Protein AF-A0AAE7D780-F1 (afdb_monomer)

pLDDT: mean 85.09, std 15.07, range [29.97, 98.44]

Nearest PDB structures (foldseek):
  3cis-assembly4_G  TM=7.461E-01  e=3.549E-13  Mycobacterium tuberculosis
  3cis-assembly3_F  TM=7.411E-01  e=8.675E-13  Mycobacterium tuberculosis
  4r2j-assembly1_A-2  TM=7.064E-01  e=5.965E-11  Salmonella enterica subsp. enterica serovar Typhimurium str. LT2
  7mq5-assembly1_A  TM=6.580E-01  e=3.164E-10  Pseudomonas aeruginosa UCBPP-PA14
  7yem-assembly2_B  TM=5.967E-01  e=8.281E-04  Methanosarcina mazei Go1

Radius of gyration: 19.96 Å; Cα contacts (8 Å, |Δi|>4): 498; chains: 1; bounding box: 51×39×65 Å

Mean predicted aligned error: 7.13 Å

Organism: NCBI:txid2725414

InterPro domains:
  IPR006015 Universal stress protein A family [PR01438] (1-19)
  IPR006015 Universal stress protein A family [PR01438] (103-115)
  IPR006015 Universal stress protein A family [PR01438] (121-143)
  IPR006016 UspA [PF00582] (1-143)
  IPR014729 Rossmann-like alpha/beta/alpha sandwich fold [G3DSA:3.40.50.620] (1-149)
  IPR014729 Rossmann-like alpha/beta/alpha sandwich fold [G3DSA:3.40.50.620] (150-277)

Structure (mmCIF, N/CA/C/O backbone):
data_AF-A0AAE7D780-F1
#
_entry.id   AF-A0AAE7D780-F1
#
loop_
_atom_site.group_PDB
_atom_site.id
_atom_site.type_symbol
_atom_site.label_atom_id
_atom_site.label_alt_id
_atom_site.label_comp_id
_atom_site.label_asym_id
_atom_site.label_entity_id
_atom_site.label_seq_id
_atom_site.pdbx_PDB_ins_code
_atom_site.Cartn_x
_atom_site.Cartn_y
_atom_site.Cartn_z
_atom_site.occupancy
_atom_site.B_iso_or_equiv
_atom_site.auth_seq_id
_atom_site.auth_comp_id
_atom_site.auth_asym_id
_atom_site.auth_atom_id
_atom_site.pdbx_PDB_model_num
ATOM 1 N N . MET A 1 1 ? -9.688 -10.481 -1.441 1.00 74.88 1 MET A N 1
ATOM 2 C CA . MET A 1 1 ? -8.622 -10.424 -0.415 1.00 74.88 1 MET A CA 1
ATOM 3 C C . MET A 1 1 ? -9.312 -10.547 0.925 1.00 74.88 1 MET A C 1
ATOM 5 O O . MET A 1 1 ? -10.135 -9.699 1.193 1.00 74.88 1 MET A O 1
ATOM 9 N N . LYS A 1 2 ? -9.057 -11.570 1.749 1.00 83.62 2 LYS A N 1
ATOM 10 C CA . LYS A 1 2 ? -9.937 -11.833 2.907 1.00 83.62 2 LYS A CA 1
ATOM 11 C C . LYS A 1 2 ? -9.916 -10.728 3.967 1.00 83.62 2 LYS A C 1
ATOM 13 O O . LYS A 1 2 ? -10.978 -10.249 4.355 1.00 83.62 2 LYS A O 1
ATOM 18 N N . SER A 1 3 ? -8.724 -10.309 4.396 1.00 94.69 3 SER A N 1
ATOM 19 C CA . SER A 1 3 ? -8.566 -9.274 5.424 1.00 94.69 3 SER A CA 1
ATOM 20 C C . SER A 1 3 ? -7.607 -8.168 4.983 1.00 94.69 3 SER A C 1
ATOM 22 O O . SER A 1 3 ? -6.595 -8.447 4.334 1.00 94.69 3 SER A O 1
ATOM 24 N N . ILE A 1 4 ? -7.892 -6.928 5.383 1.00 96.56 4 ILE A N 1
ATOM 25 C CA . ILE A 1 4 ? -6.965 -5.791 5.272 1.00 96.56 4 ILE A CA 1
ATOM 26 C C . ILE A 1 4 ? -6.691 -5.199 6.655 1.00 96.56 4 ILE A C 1
ATOM 28 O O . ILE A 1 4 ? -7.590 -5.142 7.496 1.00 96.56 4 ILE A O 1
ATOM 32 N N . LEU A 1 5 ? -5.455 -4.761 6.886 1.00 98.19 5 LEU A N 1
ATOM 33 C CA . LEU A 1 5 ? -5.027 -4.098 8.115 1.00 98.19 5 LEU A CA 1
ATOM 34 C C . LEU A 1 5 ? -4.908 -2.599 7.858 1.00 98.19 5 LEU A C 1
ATOM 36 O O . LEU A 1 5 ? -4.072 -2.182 7.065 1.00 98.19 5 LEU A O 1
ATOM 40 N N . ILE A 1 6 ? -5.715 -1.793 8.533 1.00 98.25 6 ILE A N 1
ATOM 41 C CA . ILE A 1 6 ? -5.696 -0.336 8.435 1.00 98.25 6 ILE A CA 1
ATOM 42 C C . ILE A 1 6 ? -4.995 0.206 9.678 1.00 98.25 6 ILE A C 1
ATOM 44 O O . ILE A 1 6 ? -5.500 0.091 10.795 1.00 98.25 6 ILE A O 1
ATOM 48 N N . LEU A 1 7 ? -3.819 0.793 9.474 1.00 97.44 7 LEU A N 1
ATOM 49 C CA . LEU A 1 7 ? -3.042 1.429 10.529 1.00 97.44 7 LEU A CA 1
ATOM 50 C C . LEU A 1 7 ? -3.570 2.838 10.778 1.00 97.44 7 LEU A C 1
ATOM 52 O O . LEU A 1 7 ? -3.725 3.619 9.836 1.00 97.44 7 LEU A O 1
ATOM 56 N N . THR A 1 8 ? -3.790 3.182 12.044 1.00 95.62 8 THR A N 1
ATOM 57 C CA . THR A 1 8 ? -4.244 4.520 12.422 1.00 95.62 8 THR A CA 1
ATOM 58 C C . THR A 1 8 ? -3.465 5.080 13.600 1.00 95.62 8 THR A C 1
ATOM 60 O O . THR A 1 8 ? -3.144 4.366 14.544 1.00 95.62 8 THR A O 1
ATOM 63 N N . ASP A 1 9 ? -3.164 6.372 13.544 1.00 92.31 9 ASP A N 1
ATOM 64 C CA . ASP A 1 9 ? -2.721 7.214 14.660 1.00 92.31 9 ASP A CA 1
ATOM 65 C C . ASP A 1 9 ? -3.767 8.297 14.991 1.00 92.31 9 ASP A C 1
ATOM 67 O O . ASP A 1 9 ? -3.473 9.265 15.690 1.00 92.31 9 ASP A O 1
ATOM 71 N N . PHE A 1 10 ? -4.986 8.132 14.461 1.00 93.81 10 PHE A N 1
ATOM 72 C CA . PHE A 1 10 ? -6.112 9.066 14.537 1.00 93.81 10 PHE A CA 1
ATOM 73 C C . PHE A 1 10 ? -5.868 10.442 13.895 1.00 93.81 10 PHE A C 1
ATOM 75 O O . PHE A 1 10 ? -6.663 11.358 14.095 1.00 93.81 10 PHE A O 1
ATOM 82 N N . SER A 1 11 ? -4.803 10.600 13.103 1.00 92.62 11 SER A N 1
ATOM 83 C CA . SER A 1 11 ? -4.587 11.805 12.300 1.00 92.62 11 SER A CA 1
ATOM 84 C C . SER A 1 11 ? -5.531 11.873 11.096 1.00 92.62 11 SER A C 1
ATOM 86 O O . SER A 1 11 ? -6.030 10.855 10.614 1.00 92.62 11 SER A O 1
ATOM 88 N N . ASP A 1 12 ? -5.693 13.069 10.521 1.00 92.56 12 ASP A N 1
ATOM 89 C CA . ASP A 1 12 ? -6.437 13.253 9.266 1.00 92.56 12 ASP A CA 1
ATOM 90 C C . ASP A 1 12 ? -5.904 12.367 8.126 1.00 92.56 12 ASP A C 1
ATOM 92 O O . ASP A 1 12 ? -6.664 11.910 7.275 1.00 92.56 12 ASP A O 1
ATOM 96 N N . ALA A 1 13 ? -4.587 12.134 8.084 1.00 92.31 13 ALA A N 1
ATOM 97 C CA . ALA A 1 13 ? -3.967 11.300 7.059 1.00 92.31 13 ALA A CA 1
ATOM 98 C C . ALA A 1 13 ? -4.329 9.821 7.252 1.00 92.31 13 ALA A C 1
ATOM 100 O O . ALA A 1 13 ? -4.644 9.131 6.282 1.00 92.31 13 ALA A O 1
ATOM 101 N N . ALA A 1 14 ? -4.323 9.336 8.497 1.00 94.69 14 ALA A N 1
ATOM 102 C CA . ALA A 1 14 ? -4.794 7.994 8.822 1.00 94.69 14 ALA A CA 1
ATOM 103 C C . ALA A 1 14 ? -6.291 7.830 8.532 1.00 94.69 14 ALA A C 1
ATOM 105 O O . ALA A 1 14 ? -6.693 6.815 7.964 1.00 94.69 14 ALA A O 1
ATOM 106 N N . PHE A 1 15 ? -7.102 8.845 8.846 1.00 96.19 15 PHE A N 1
ATOM 107 C CA . PHE A 1 15 ? -8.521 8.855 8.502 1.00 96.19 15 PHE A CA 1
ATOM 108 C C . PHE A 1 15 ? -8.728 8.743 6.988 1.00 96.19 15 PHE A C 1
ATOM 110 O O . PHE A 1 15 ? -9.429 7.842 6.532 1.00 96.19 15 PHE A O 1
ATOM 117 N N . ARG A 1 16 ? -8.023 9.563 6.195 1.00 96.19 16 ARG A N 1
ATOM 118 C CA . ARG A 1 16 ? -8.077 9.493 4.729 1.00 96.19 16 ARG A CA 1
ATOM 119 C C . ARG A 1 16 ? -7.691 8.113 4.197 1.00 96.19 16 ARG A C 1
ATOM 121 O O . ARG A 1 16 ? -8.320 7.614 3.266 1.00 96.19 16 ARG A O 1
ATOM 128 N N . ALA A 1 17 ? -6.665 7.491 4.772 1.00 96.94 17 ALA A N 1
ATOM 129 C CA . ALA A 1 17 ? -6.249 6.147 4.389 1.00 96.94 17 ALA A CA 1
ATOM 130 C C . ALA A 1 17 ? -7.327 5.098 4.681 1.00 96.94 17 ALA A C 1
ATOM 132 O O . ALA A 1 17 ? -7.556 4.213 3.857 1.00 96.94 17 ALA A O 1
ATOM 133 N N . ALA A 1 18 ? -8.016 5.221 5.816 1.00 97.44 18 ALA A N 1
ATOM 134 C CA . ALA A 1 18 ? -9.121 4.348 6.183 1.00 97.44 18 ALA A CA 1
ATOM 135 C C . ALA A 1 18 ? -10.338 4.534 5.258 1.00 97.44 18 ALA A C 1
ATOM 137 O O . ALA A 1 18 ? -10.915 3.545 4.801 1.00 97.44 18 ALA A O 1
ATOM 138 N N . GLU A 1 19 ? -10.683 5.777 4.910 1.00 96.88 19 GLU A N 1
ATOM 139 C CA . GLU A 1 19 ? -11.716 6.090 3.912 1.00 96.88 19 GLU A CA 1
ATOM 140 C C . GLU A 1 19 ? -11.373 5.480 2.545 1.00 96.88 19 GLU A C 1
ATOM 142 O O . GLU A 1 19 ? -12.203 4.828 1.910 1.00 96.88 19 GLU A O 1
ATOM 147 N N . TYR A 1 20 ? -10.124 5.648 2.101 1.00 96.62 20 TYR A N 1
ATOM 148 C CA . TYR A 1 20 ? -9.648 5.110 0.829 1.00 96.62 20 TYR A CA 1
ATOM 149 C C . TYR A 1 20 ? -9.709 3.577 0.809 1.00 96.62 20 TYR A C 1
ATOM 151 O O . TYR A 1 20 ? -10.283 2.999 -0.116 1.00 96.62 20 TYR A O 1
ATOM 159 N N . ALA A 1 21 ? -9.203 2.918 1.858 1.00 95.69 21 ALA A N 1
ATOM 160 C CA . ALA A 1 21 ? -9.292 1.468 2.032 1.00 95.69 21 ALA A CA 1
ATOM 161 C C . ALA A 1 21 ? -10.741 0.973 1.979 1.00 95.69 21 ALA A C 1
ATOM 163 O O . ALA A 1 21 ? -11.038 -0.004 1.292 1.00 95.69 21 ALA A O 1
ATOM 164 N N . THR A 1 22 ? -11.640 1.682 2.665 1.00 94.88 22 THR A N 1
ATOM 165 C CA . THR A 1 22 ? -13.069 1.358 2.710 1.00 94.88 22 THR A CA 1
ATOM 166 C C . THR A 1 22 ? -13.701 1.466 1.328 1.00 94.88 22 THR A C 1
ATOM 168 O O . THR A 1 22 ? -14.415 0.558 0.914 1.00 94.88 22 THR A O 1
ATOM 171 N N . SER A 1 23 ? -13.351 2.496 0.553 1.00 93.38 23 SER A N 1
ATOM 172 C CA . SER A 1 23 ? -13.844 2.652 -0.822 1.00 93.38 23 SER A CA 1
ATOM 173 C C . SER A 1 23 ? -13.348 1.570 -1.794 1.00 93.38 23 SER A C 1
ATOM 175 O O . SER A 1 23 ? -14.037 1.254 -2.761 1.00 93.38 23 SER A O 1
ATOM 177 N N . LEU A 1 24 ? -12.174 0.975 -1.544 1.00 91.50 24 LEU A N 1
ATOM 178 C CA . LEU A 1 24 ? -11.629 -0.114 -2.364 1.00 91.50 24 LEU A CA 1
ATOM 179 C C . LEU A 1 24 ? -12.112 -1.503 -1.934 1.00 91.50 24 LEU A C 1
ATOM 181 O O . LEU A 1 24 ? -11.993 -2.457 -2.705 1.00 91.50 24 LEU A O 1
ATOM 185 N N . ALA A 1 25 ? -12.637 -1.638 -0.718 1.00 90.81 25 ALA A N 1
ATOM 186 C CA . ALA A 1 25 ? -12.966 -2.923 -0.116 1.00 90.81 25 ALA A CA 1
ATOM 187 C C . ALA A 1 25 ? -13.922 -3.799 -0.942 1.00 90.81 25 ALA A C 1
ATOM 189 O O . ALA A 1 25 ? -13.623 -4.992 -1.069 1.00 90.81 25 ALA A O 1
ATOM 190 N N . PRO A 1 26 ? -14.985 -3.260 -1.581 1.00 88.50 26 PRO A N 1
ATOM 191 C CA . PRO A 1 26 ? -15.853 -4.066 -2.437 1.00 88.50 26 PRO A CA 1
ATOM 192 C C . PRO A 1 26 ? -15.108 -4.635 -3.651 1.00 88.50 26 PRO A C 1
ATOM 194 O O . PRO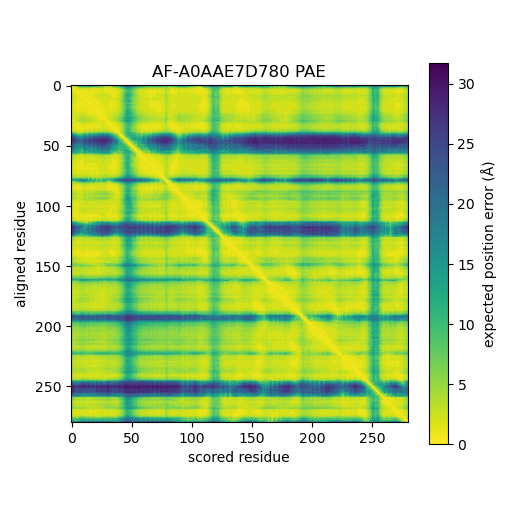 A 1 26 ? -15.191 -5.830 -3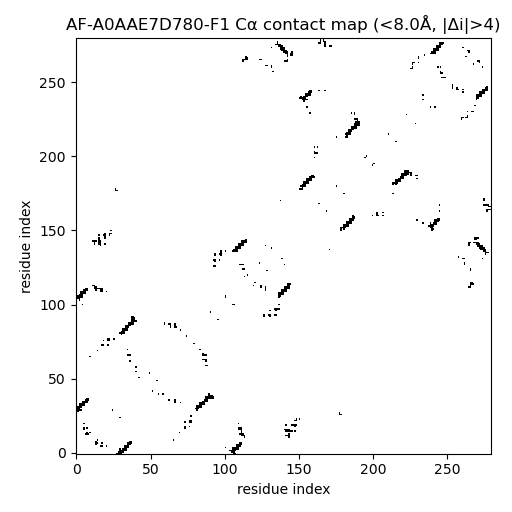.925 1.00 88.50 26 PRO A O 1
ATOM 197 N N . ALA A 1 27 ? -14.310 -3.808 -4.338 1.00 87.88 27 ALA A N 1
ATOM 198 C CA . ALA A 1 27 ? -13.526 -4.231 -5.503 1.00 87.88 27 ALA A CA 1
ATOM 199 C C . ALA A 1 27 ? -12.443 -5.256 -5.131 1.00 87.88 27 ALA A C 1
ATOM 201 O O . ALA A 1 27 ? -12.139 -6.166 -5.898 1.00 87.88 27 ALA A O 1
ATOM 202 N N . LEU A 1 28 ? -11.882 -5.135 -3.927 1.00 88.00 28 LEU A N 1
ATOM 203 C CA . LEU A 1 28 ? -10.906 -6.075 -3.386 1.00 88.00 28 LEU A CA 1
ATOM 204 C C . LEU A 1 28 ? -11.544 -7.359 -2.829 1.00 88.00 28 LEU A C 1
ATOM 206 O O . LEU A 1 28 ? -10.805 -8.292 -2.494 1.00 88.00 28 LEU A O 1
ATOM 210 N N . GLY A 1 29 ? -12.876 -7.431 -2.713 1.00 88.56 29 GLY A N 1
ATOM 211 C CA . GLY A 1 29 ? -13.590 -8.536 -2.072 1.00 88.56 29 GLY A CA 1
ATOM 212 C C . GLY A 1 29 ? -13.119 -8.750 -0.634 1.00 88.56 29 GLY A C 1
ATOM 213 O O . GLY A 1 29 ? -12.671 -9.849 -0.298 1.00 88.56 29 GLY A O 1
ATOM 214 N N . VAL A 1 30 ? -13.095 -7.670 0.152 1.00 91.06 30 VAL A N 1
ATOM 215 C CA . VAL A 1 30 ? -12.668 -7.664 1.557 1.00 91.06 30 VAL A CA 1
ATOM 216 C C . VAL A 1 30 ? -13.815 -8.083 2.457 1.00 91.06 30 VAL A C 1
ATOM 218 O O . VAL A 1 30 ? -14.863 -7.452 2.470 1.00 91.06 30 VAL A O 1
ATOM 221 N N . GLU A 1 31 ? -13.591 -9.131 3.247 1.00 91.69 31 GLU A N 1
ATOM 222 C CA . GLU A 1 31 ? -14.570 -9.633 4.217 1.00 91.69 31 GLU A CA 1
ATOM 223 C C . GLU A 1 31 ? -14.363 -9.010 5.604 1.00 91.69 31 GLU A C 1
ATOM 225 O O . GLU A 1 31 ? -15.307 -8.894 6.390 1.00 91.69 31 GLU A O 1
ATOM 230 N N . ARG A 1 32 ? -13.118 -8.624 5.923 1.00 95.06 32 ARG A N 1
ATOM 231 C CA . ARG A 1 32 ? -12.739 -8.089 7.233 1.00 95.06 32 ARG A CA 1
ATOM 232 C C . ARG A 1 32 ? -11.747 -6.931 7.141 1.00 95.06 32 ARG A C 1
ATOM 234 O O . ARG A 1 32 ? -10.662 -7.062 6.575 1.00 95.06 32 ARG A O 1
ATOM 241 N N . MET A 1 33 ? -12.086 -5.825 7.789 1.00 96.50 33 MET A N 1
ATOM 242 C CA . MET A 1 33 ? -11.194 -4.698 8.046 1.00 96.50 33 MET A CA 1
ATOM 243 C C . MET A 1 33 ? -10.707 -4.741 9.489 1.00 96.50 33 MET A C 1
ATOM 245 O O . MET A 1 33 ? -11.508 -4.799 10.418 1.00 96.50 33 MET A O 1
ATOM 249 N N . ILE A 1 34 ? -9.395 -4.696 9.683 1.00 98.12 34 ILE A N 1
ATOM 250 C CA . ILE A 1 34 ? -8.780 -4.651 11.009 1.00 98.12 34 ILE A CA 1
ATOM 251 C C . ILE A 1 34 ? -8.286 -3.224 11.225 1.00 98.12 34 ILE A C 1
ATOM 253 O O . ILE A 1 34 ? -7.364 -2.791 10.538 1.00 98.12 34 ILE A O 1
ATOM 257 N N . LEU A 1 35 ? -8.902 -2.485 12.146 1.00 98.31 35 LEU A N 1
ATOM 258 C CA . LEU A 1 35 ? -8.453 -1.150 12.538 1.00 98.31 35 LEU A CA 1
ATOM 259 C C . LEU A 1 35 ? -7.448 -1.301 13.678 1.00 98.31 35 LEU A C 1
ATOM 261 O O . LEU A 1 35 ? -7.814 -1.745 14.768 1.00 98.31 35 LEU A O 1
ATOM 265 N N . TYR A 1 36 ? -6.188 -0.954 13.418 1.00 97.88 36 TYR A N 1
ATOM 266 C CA . TYR A 1 36 ? -5.094 -1.173 14.357 1.00 97.88 36 TYR A CA 1
ATOM 267 C C . TYR A 1 36 ? -4.408 0.128 14.764 1.00 97.88 36 TYR A C 1
ATOM 269 O O . TYR A 1 36 ? -3.890 0.868 13.922 1.00 97.88 36 TYR A O 1
ATOM 277 N N . HIS A 1 37 ? -4.373 0.370 16.074 1.00 95.94 37 HIS A N 1
ATOM 278 C CA . HIS A 1 37 ? -3.632 1.458 16.695 1.00 95.94 37 HIS A CA 1
ATOM 279 C C . HIS A 1 37 ? -2.551 0.902 17.629 1.00 95.94 37 HIS A C 1
ATOM 281 O O . HIS A 1 37 ? -2.840 0.460 18.741 1.00 95.94 37 HIS A O 1
ATOM 287 N N . ALA A 1 38 ? -1.299 0.949 17.176 1.00 92.31 38 ALA A N 1
ATOM 288 C CA . ALA A 1 38 ? -0.140 0.687 18.021 1.00 92.31 38 ALA A CA 1
ATOM 289 C C . ALA A 1 38 ? 0.311 1.996 18.683 1.00 92.31 38 ALA A C 1
ATOM 291 O O . ALA A 1 38 ? 0.668 2.954 17.989 1.00 92.31 38 ALA A O 1
ATOM 292 N N . TYR A 1 39 ? 0.308 2.036 20.011 1.00 88.25 39 TYR A N 1
ATOM 293 C CA . TYR A 1 39 ? 0.741 3.181 20.809 1.00 88.25 39 TYR A CA 1
ATOM 294 C C . TYR A 1 39 ? 1.899 2.800 21.729 1.00 88.25 39 TYR A C 1
ATOM 296 O O . TYR A 1 39 ? 2.268 1.638 21.838 1.00 88.25 39 TYR A O 1
ATOM 304 N N . ARG A 1 40 ? 2.514 3.799 22.367 1.00 82.12 40 ARG A N 1
ATOM 305 C CA . ARG A 1 40 ? 3.527 3.582 23.405 1.00 82.12 40 ARG A CA 1
ATOM 306 C C . ARG A 1 40 ? 3.187 4.424 24.617 1.00 82.12 40 ARG A C 1
ATOM 308 O O . ARG A 1 40 ? 3.247 5.653 24.529 1.00 82.12 40 ARG A O 1
ATOM 315 N N . THR A 1 41 ? 2.866 3.793 25.740 1.00 75.06 41 THR A N 1
ATOM 316 C CA . THR A 1 41 ? 2.622 4.534 26.979 1.00 75.06 41 THR A CA 1
ATOM 317 C C . THR A 1 41 ? 3.960 4.990 27.547 1.00 75.06 41 THR A C 1
ATOM 319 O O . THR A 1 41 ? 4.773 4.196 28.017 1.00 75.06 41 THR A O 1
ATOM 322 N N . MET A 1 42 ? 4.229 6.294 27.493 1.00 62.16 42 MET A N 1
ATOM 323 C CA . MET A 1 42 ? 5.333 6.868 28.256 1.00 62.16 42 MET A CA 1
ATOM 324 C C . MET A 1 42 ? 4.835 7.118 29.677 1.00 62.16 42 MET A C 1
ATOM 326 O O . MET A 1 42 ? 4.103 8.077 29.911 1.00 62.16 42 MET A O 1
ATOM 330 N N . VAL A 1 43 ? 5.226 6.261 30.624 1.00 58.53 43 VAL A N 1
ATOM 331 C CA . VAL A 1 43 ? 4.975 6.496 32.052 1.00 58.53 43 VAL A CA 1
ATOM 332 C C . VAL A 1 43 ? 5.853 7.668 32.491 1.00 58.53 43 VAL A C 1
ATOM 334 O O . VAL A 1 43 ? 7.000 7.494 32.898 1.00 58.53 43 VAL A O 1
ATOM 337 N N . GLN A 1 44 ? 5.350 8.892 32.334 1.00 49.84 44 GLN A N 1
ATOM 338 C CA . GLN A 1 44 ? 5.967 10.053 32.962 1.00 49.84 44 GLN A CA 1
ATOM 339 C C . GLN A 1 44 ? 5.696 9.960 34.463 1.00 49.84 44 GLN A C 1
ATOM 341 O O . GLN A 1 44 ? 4.554 9.761 34.872 1.00 49.84 44 GLN A O 1
ATOM 346 N N . GLY A 1 45 ? 6.747 10.059 35.278 1.00 50.88 45 GLY A N 1
ATOM 347 C CA . GLY A 1 45 ? 6.609 10.073 36.730 1.00 50.88 45 GLY A CA 1
ATOM 348 C C . GLY A 1 45 ? 5.749 11.258 37.157 1.00 50.88 45 GLY A C 1
ATOM 349 O O . GLY A 1 45 ? 6.213 12.393 37.131 1.00 50.88 45 GLY A O 1
ATOM 350 N N . SER A 1 46 ? 4.493 11.002 37.508 1.00 54.66 46 SER A N 1
ATOM 351 C CA . SER A 1 46 ? 3.638 11.960 38.197 1.00 54.66 46 SER A CA 1
ATOM 352 C C . SER A 1 46 ? 3.930 11.917 39.696 1.00 54.66 46 SER A C 1
ATOM 354 O O . SER A 1 46 ? 4.121 10.838 40.255 1.00 54.66 46 SER A O 1
ATOM 356 N N . ASP A 1 47 ? 3.885 13.070 40.372 1.00 58.50 47 ASP A N 1
ATOM 357 C CA . ASP A 1 47 ? 3.993 13.159 41.844 1.00 58.50 47 ASP A CA 1
ATOM 358 C C . ASP A 1 47 ? 2.850 12.425 42.575 1.00 58.50 47 ASP A C 1
ATOM 360 O O . ASP A 1 47 ? 2.919 12.164 43.776 1.00 58.50 47 ASP A O 1
ATOM 364 N N . VAL A 1 48 ? 1.790 12.069 41.844 1.00 60.38 48 VAL A N 1
ATOM 365 C CA . VAL A 1 48 ? 0.703 11.211 42.315 1.00 60.38 48 VAL A CA 1
ATOM 366 C C . VAL A 1 48 ? 1.003 9.769 41.889 1.00 60.38 48 VAL A C 1
ATOM 368 O O . VAL A 1 48 ? 1.061 9.509 40.684 1.00 60.38 48 VAL A O 1
ATOM 371 N N . PRO A 1 49 ? 1.167 8.817 42.827 1.00 54.94 49 PRO A N 1
ATOM 372 C CA . PRO A 1 49 ? 1.344 7.414 42.488 1.00 54.94 49 PRO A CA 1
ATOM 373 C C . PRO A 1 49 ? 0.017 6.854 41.974 1.00 54.94 49 PRO A C 1
ATOM 375 O O . PRO A 1 49 ? -0.854 6.464 42.751 1.00 54.94 49 PRO A O 1
ATOM 378 N N . VAL A 1 50 ? -0.143 6.811 40.655 1.00 60.22 50 VAL A N 1
ATOM 379 C CA . VAL A 1 50 ? -1.158 5.966 40.024 1.00 60.22 50 VAL A CA 1
ATOM 380 C C . VAL A 1 50 ? -0.500 4.612 39.750 1.00 60.22 50 VAL A C 1
ATOM 382 O O . VAL A 1 50 ? 0.576 4.577 39.150 1.00 60.22 50 VAL A O 1
ATOM 385 N N . PRO A 1 51 ? -1.085 3.484 40.188 1.00 59.06 51 PRO A N 1
ATOM 386 C CA . PRO A 1 51 ? -0.577 2.166 39.831 1.00 59.06 51 PRO A CA 1
ATOM 387 C C . PRO A 1 51 ? -0.456 2.036 38.305 1.00 59.06 51 PRO A C 1
ATOM 389 O O . PRO A 1 51 ? -1.437 2.260 37.598 1.00 59.06 51 PRO A O 1
ATOM 392 N N . ALA A 1 52 ? 0.713 1.629 37.799 1.00 61.59 52 ALA A N 1
ATOM 393 C CA . ALA A 1 52 ? 0.952 1.432 36.362 1.00 61.59 52 ALA A CA 1
ATOM 394 C C . ALA A 1 52 ? -0.156 0.625 35.633 1.00 61.59 52 ALA A C 1
ATOM 396 O O . ALA A 1 52 ? -0.591 1.073 34.572 1.00 61.59 52 ALA A O 1
ATOM 397 N N . PRO A 1 53 ? -0.739 -0.447 36.223 1.00 64.25 53 PRO A N 1
ATOM 398 C CA . PRO A 1 53 ? -1.835 -1.186 35.589 1.00 64.25 53 PRO A CA 1
ATOM 399 C C . PRO A 1 53 ? -3.117 -0.365 35.380 1.00 64.25 53 PRO A C 1
ATOM 401 O O . PRO A 1 53 ? -3.926 -0.686 34.515 1.00 64.25 53 PRO A O 1
ATOM 404 N N . GLN A 1 54 ? -3.360 0.674 36.187 1.00 62.28 54 GLN A N 1
ATOM 405 C CA . GLN A 1 54 ? -4.545 1.527 36.040 1.00 62.28 54 GLN A CA 1
ATOM 406 C C . GLN A 1 54 ? -4.372 2.530 34.894 1.00 62.28 54 GLN A C 1
ATOM 408 O O . GLN A 1 54 ? -5.321 2.763 34.152 1.00 62.28 54 GLN A O 1
ATOM 413 N N . VAL A 1 55 ? -3.162 3.072 34.711 1.00 65.25 55 VAL A N 1
ATOM 414 C CA . VAL A 1 55 ? -2.844 3.984 33.597 1.00 65.25 55 VAL A CA 1
ATOM 415 C C . VAL A 1 55 ? -2.922 3.250 32.257 1.00 65.25 55 VAL A C 1
ATOM 417 O O . VAL A 1 55 ? -3.564 3.743 31.333 1.00 65.25 55 VAL A O 1
ATOM 420 N N . GLU A 1 56 ? -2.345 2.048 32.167 1.00 70.69 56 GLU A N 1
ATOM 421 C CA . GLU A 1 56 ? -2.395 1.212 30.957 1.00 70.69 56 GLU A CA 1
ATOM 422 C C . GLU A 1 56 ? -3.838 0.892 30.530 1.00 70.69 56 GLU A C 1
ATOM 424 O O . GLU A 1 56 ? -4.176 1.001 29.350 1.00 70.69 56 GLU A O 1
ATOM 429 N N . ASN A 1 57 ? -4.716 0.572 31.490 1.00 80.75 57 ASN A N 1
ATOM 430 C CA . ASN A 1 57 ? -6.128 0.294 31.213 1.00 80.75 57 ASN A CA 1
ATOM 431 C C . ASN A 1 57 ? -6.893 1.529 30.708 1.00 80.75 57 ASN A C 1
ATOM 433 O O . ASN A 1 57 ? -7.711 1.395 29.801 1.00 80.75 57 ASN A O 1
ATOM 437 N N . LEU A 1 58 ? -6.635 2.723 31.255 1.00 85.25 58 LEU A N 1
ATOM 438 C CA . LEU A 1 58 ? -7.297 3.954 30.799 1.00 85.25 58 LEU A CA 1
ATOM 439 C C . LEU A 1 58 ? -6.905 4.305 29.360 1.00 85.25 58 LEU A C 1
ATOM 441 O O . LEU A 1 58 ? -7.780 4.536 28.529 1.00 85.25 58 LEU A O 1
ATOM 445 N N . VAL A 1 59 ? -5.606 4.265 29.045 1.00 88.06 59 VAL A N 1
ATOM 446 C CA . VAL A 1 59 ? -5.105 4.536 27.687 1.00 88.06 59 VAL A CA 1
ATOM 447 C C . VAL A 1 59 ? -5.674 3.529 26.683 1.00 88.06 59 VAL 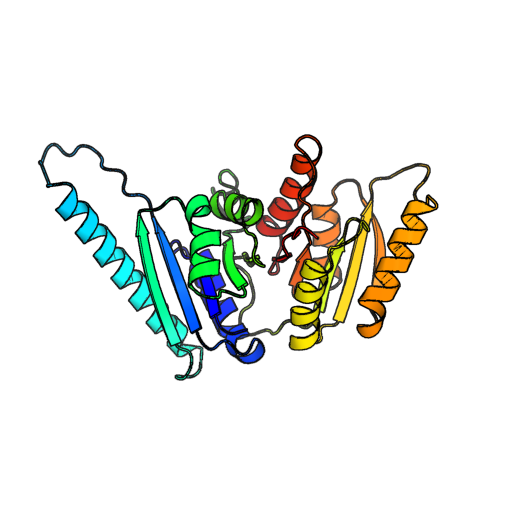A C 1
ATOM 449 O O . VAL A 1 59 ? -6.081 3.907 25.584 1.00 88.06 59 VAL A O 1
ATOM 452 N N . TYR A 1 60 ? -5.746 2.249 27.060 1.00 90.69 60 TYR A N 1
ATOM 453 C CA . TYR A 1 60 ? -6.360 1.220 26.224 1.00 90.69 60 TYR A CA 1
ATOM 454 C C . TYR A 1 60 ? -7.840 1.516 25.934 1.00 90.69 60 TYR A C 1
ATOM 456 O O . TYR A 1 60 ? -8.248 1.487 24.772 1.00 90.69 60 TYR A O 1
ATOM 464 N N . VAL A 1 61 ? -8.634 1.837 26.963 1.00 92.75 61 VAL A N 1
ATOM 465 C CA . VAL A 1 61 ? -10.067 2.149 26.811 1.00 92.75 61 VAL A CA 1
ATOM 466 C C . VAL A 1 61 ? -10.272 3.355 25.893 1.00 92.75 61 VAL A C 1
ATOM 468 O O . VAL A 1 61 ? -11.041 3.255 24.940 1.00 92.75 61 VAL A O 1
ATOM 471 N N . GLU A 1 62 ? -9.531 4.447 26.098 1.00 94.19 62 GLU A N 1
ATOM 472 C CA . GLU A 1 62 ? -9.618 5.640 25.242 1.00 94.19 62 GLU A CA 1
ATOM 473 C C . GLU A 1 62 ? -9.297 5.330 23.771 1.00 94.19 62 GLU A C 1
ATOM 475 O O . GLU A 1 62 ? -9.965 5.815 22.854 1.00 94.19 62 GLU A O 1
ATOM 480 N N . ASN A 1 63 ? -8.274 4.512 23.515 1.00 95.12 63 ASN A N 1
ATOM 481 C CA . ASN A 1 63 ? -7.912 4.127 22.153 1.00 95.12 63 ASN A CA 1
ATOM 482 C C . ASN A 1 63 ? -8.962 3.209 21.513 1.00 95.12 63 ASN A C 1
ATOM 484 O O . ASN A 1 63 ? -9.255 3.359 20.326 1.00 95.12 63 ASN A O 1
ATOM 488 N N . MET A 1 64 ? -9.578 2.312 22.286 1.00 97.44 64 MET A N 1
ATOM 489 C CA . MET A 1 64 ? -10.685 1.480 21.810 1.00 97.44 64 MET A CA 1
ATOM 490 C C . MET A 1 64 ? -11.937 2.305 21.485 1.00 97.44 64 MET A C 1
ATOM 492 O O . MET A 1 64 ? -12.585 2.041 20.473 1.00 97.44 64 MET A O 1
ATOM 496 N N . GLU A 1 65 ? -12.251 3.339 22.269 1.00 97.69 65 GLU A N 1
ATOM 497 C CA . GLU A 1 65 ? -13.351 4.270 21.975 1.00 97.69 65 GLU A CA 1
ATOM 498 C C . GLU A 1 65 ? -13.106 5.064 20.684 1.00 97.69 65 GLU A C 1
ATOM 500 O O . GLU A 1 65 ? -14.011 5.219 19.855 1.00 97.69 65 GLU A O 1
ATOM 505 N N . LYS A 1 66 ? -11.867 5.521 20.458 1.00 97.81 66 LYS A N 1
ATOM 506 C CA . LYS A 1 66 ? -11.479 6.180 19.200 1.00 97.81 66 LYS A CA 1
ATOM 507 C C . LYS A 1 66 ? -11.574 5.233 18.004 1.00 97.81 66 LYS A C 1
ATOM 509 O O . LYS A 1 66 ? -12.060 5.637 16.949 1.00 97.81 66 LYS A O 1
ATOM 514 N N . LEU A 1 67 ? -11.153 3.975 18.156 1.00 98.44 67 LEU A N 1
ATOM 515 C CA . LEU A 1 67 ? -11.296 2.949 17.117 1.00 98.44 67 LEU A CA 1
ATOM 516 C C . LEU A 1 67 ? -12.768 2.647 16.806 1.00 98.44 67 LEU A C 1
ATOM 518 O O . LEU A 1 67 ? -13.124 2.538 15.635 1.00 98.44 67 LEU A O 1
ATOM 522 N N . ALA A 1 68 ? -13.628 2.564 17.825 1.00 97.88 68 ALA A N 1
ATOM 523 C CA . ALA A 1 68 ? -15.067 2.388 17.638 1.00 97.88 68 ALA A CA 1
ATOM 524 C C . ALA A 1 68 ? -15.689 3.585 16.901 1.00 97.88 68 ALA A C 1
ATOM 526 O O . ALA A 1 68 ? -16.433 3.405 15.940 1.00 97.88 68 ALA A O 1
ATOM 527 N N . SER A 1 69 ? -15.298 4.805 17.274 1.00 97.50 69 SER A N 1
ATOM 528 C CA . SER A 1 69 ? -15.738 6.028 16.593 1.00 97.50 69 SER A CA 1
ATOM 529 C C . SER A 1 69 ? -15.291 6.070 15.127 1.00 97.50 69 SER A C 1
ATOM 531 O O . SER A 1 69 ? -16.055 6.486 14.258 1.00 97.50 69 SER A O 1
ATOM 533 N N . LEU A 1 70 ? -14.062 5.627 14.835 1.00 97.25 70 LEU A N 1
ATOM 534 C CA . LEU A 1 70 ? -13.560 5.492 13.467 1.00 97.25 70 LEU A CA 1
ATOM 535 C C . LEU A 1 70 ? -14.370 4.450 12.685 1.00 97.25 70 LEU A C 1
ATOM 537 O O . LEU A 1 70 ? -14.807 4.727 11.573 1.00 97.25 70 LEU A O 1
ATOM 541 N N . GLN A 1 71 ? -14.610 3.276 13.269 1.00 96.25 71 GLN A N 1
ATOM 542 C CA . GLN A 1 71 ? -15.431 2.228 12.663 1.00 96.25 71 GLN A CA 1
ATOM 543 C C . GLN A 1 71 ? -16.824 2.740 12.288 1.00 96.25 71 GLN A C 1
ATOM 545 O O . GLN A 1 71 ? -17.284 2.481 11.178 1.00 96.25 71 GLN A O 1
ATOM 550 N N . ASP A 1 72 ? -17.491 3.461 13.188 1.00 95.06 72 ASP A N 1
ATOM 551 C CA . ASP A 1 72 ? -18.838 3.976 12.939 1.00 95.06 72 ASP A CA 1
ATOM 552 C C . ASP A 1 72 ? -18.864 4.973 11.776 1.00 95.06 72 ASP A C 1
ATOM 554 O O . ASP A 1 72 ? -19.788 4.938 10.967 1.00 95.06 72 ASP A O 1
ATOM 558 N N . GLN A 1 73 ? -17.820 5.794 11.623 1.00 94.69 73 GLN A N 1
ATOM 559 C CA . GLN A 1 73 ? -17.674 6.679 10.463 1.00 94.69 73 GLN A CA 1
ATOM 560 C C . GLN A 1 73 ? -17.468 5.893 9.161 1.00 94.69 73 GLN A C 1
ATOM 562 O O . GLN A 1 73 ? -18.116 6.187 8.159 1.00 94.69 7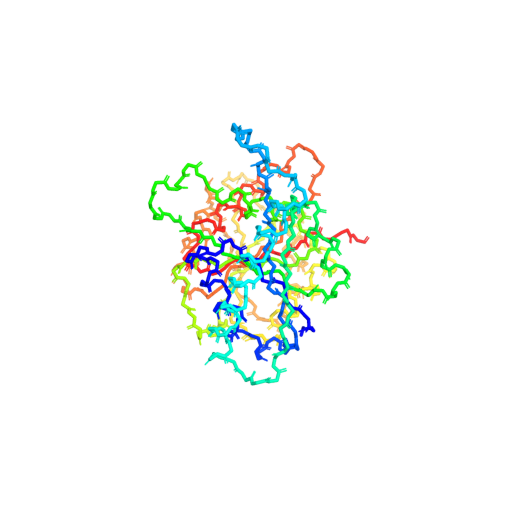3 GLN A O 1
ATOM 567 N N . LEU A 1 74 ? -16.613 4.864 9.168 1.00 94.38 74 LEU A N 1
ATOM 568 C CA . LEU A 1 74 ? -16.332 4.054 7.974 1.00 94.38 74 LEU A CA 1
ATOM 569 C C . LEU A 1 74 ? -17.530 3.198 7.546 1.00 94.38 74 LEU A C 1
ATOM 571 O O . LEU A 1 74 ? -17.757 3.012 6.352 1.00 94.38 74 LEU A O 1
ATOM 575 N N . ARG A 1 75 ? -18.340 2.720 8.497 1.00 92.06 75 ARG A N 1
ATOM 576 C CA . ARG A 1 75 ? -19.572 1.961 8.219 1.00 92.06 75 ARG A CA 1
ATOM 577 C C . ARG A 1 75 ? -20.596 2.743 7.406 1.00 92.06 75 ARG A C 1
ATOM 579 O O . ARG A 1 75 ? -21.417 2.132 6.738 1.00 92.06 75 ARG A O 1
ATOM 586 N N . LEU A 1 76 ? -20.551 4.074 7.432 1.00 90.31 76 LEU A N 1
ATOM 587 C CA . LEU A 1 76 ? -21.421 4.908 6.599 1.00 90.31 76 LEU A CA 1
ATOM 588 C C . LEU A 1 76 ? -21.022 4.885 5.113 1.00 90.31 76 LEU A C 1
ATOM 590 O O . LEU A 1 76 ? -21.792 5.349 4.275 1.00 90.31 76 LEU A O 1
ATOM 594 N N . MET A 1 77 ? -19.830 4.375 4.782 1.00 88.12 77 MET A N 1
ATOM 595 C CA . MET A 1 77 ? -19.271 4.367 3.425 1.00 88.12 77 MET A CA 1
ATOM 596 C C . MET A 1 77 ? -19.337 3.007 2.721 1.00 88.12 77 MET A C 1
ATOM 598 O O . MET A 1 77 ? -19.104 2.948 1.515 1.00 88.12 77 MET A O 1
ATOM 602 N N . THR A 1 78 ? -19.586 1.920 3.450 1.00 77.75 78 THR A N 1
ATOM 603 C CA . THR A 1 78 ? -19.557 0.546 2.925 1.00 77.75 78 THR A CA 1
ATOM 604 C C . THR A 1 78 ? -20.807 -0.223 3.337 1.00 77.75 78 THR A C 1
ATOM 606 O O . THR A 1 78 ? -21.522 0.176 4.254 1.00 77.75 78 THR A O 1
ATOM 609 N N . ASP A 1 79 ? -21.067 -1.340 2.663 1.00 70.25 79 ASP A N 1
ATOM 610 C CA . ASP A 1 79 ? -22.188 -2.217 2.985 1.00 70.25 79 ASP A CA 1
ATOM 611 C C . ASP A 1 79 ? -22.029 -2.859 4.374 1.00 70.25 79 ASP A C 1
ATOM 613 O O . ASP A 1 79 ? -20.920 -3.112 4.859 1.00 70.25 79 ASP A O 1
ATOM 617 N N . ALA A 1 80 ? -23.167 -3.190 4.993 1.00 62.56 80 ALA A N 1
ATOM 618 C CA . ALA A 1 80 ? -23.246 -3.753 6.344 1.00 62.56 80 ALA A CA 1
ATOM 619 C C . ALA A 1 80 ? -22.517 -5.105 6.523 1.00 62.56 80 ALA A C 1
ATOM 621 O O . ALA A 1 80 ? -22.271 -5.514 7.658 1.00 62.56 80 ALA A O 1
ATOM 622 N N . ASP A 1 81 ? -22.153 -5.783 5.430 1.00 77.50 81 ASP A N 1
ATOM 623 C CA . ASP A 1 81 ? -21.541 -7.116 5.456 1.00 77.50 81 ASP A CA 1
ATOM 624 C C . ASP A 1 81 ? -20.029 -7.104 5.746 1.00 77.50 81 ASP A C 1
ATOM 626 O O . ASP A 1 81 ? -19.458 -8.144 6.089 1.00 77.50 81 ASP A O 1
ATOM 630 N N . THR A 1 82 ? -19.363 -5.944 5.665 1.00 87.19 82 THR A N 1
ATOM 631 C CA . THR A 1 82 ? -17.933 -5.845 6.007 1.00 87.19 82 THR A CA 1
ATOM 632 C C . THR A 1 82 ? -17.740 -5.962 7.520 1.00 87.19 82 THR A C 1
ATOM 634 O O . THR A 1 82 ? -18.213 -5.127 8.295 1.00 87.19 82 THR A O 1
ATOM 637 N N . LYS A 1 83 ? -16.998 -6.981 7.968 1.00 92.69 83 LYS A N 1
ATOM 638 C CA . LYS A 1 83 ? -16.677 -7.150 9.392 1.00 92.69 83 LYS A CA 1
ATOM 639 C C . LYS A 1 83 ? -15.556 -6.207 9.804 1.00 92.69 83 LYS A C 1
ATOM 641 O O . LYS A 1 83 ? -14.598 -6.014 9.060 1.00 92.69 83 LYS A O 1
ATOM 646 N N . TYR A 1 84 ? -15.639 -5.702 11.028 1.00 95.00 84 TYR A N 1
ATOM 647 C CA . TYR A 1 84 ? -14.588 -4.892 11.634 1.00 95.00 84 TYR A CA 1
ATOM 648 C C . TYR A 1 84 ? -13.999 -5.608 12.848 1.00 95.00 84 TYR A C 1
ATOM 650 O O . TYR A 1 84 ? -14.731 -6.157 13.671 1.00 95.00 84 TYR A O 1
ATOM 658 N N . GLU A 1 85 ? -12.676 -5.598 12.947 1.00 97.12 85 GLU A N 1
ATOM 659 C CA . GLU A 1 85 ? -11.915 -5.984 14.134 1.00 97.12 85 GLU A CA 1
ATOM 660 C C . GLU A 1 85 ? -11.165 -4.748 14.629 1.00 97.12 85 GLU A C 1
ATOM 662 O O . GLU A 1 85 ? -10.493 -4.077 13.846 1.00 97.12 85 GLU A O 1
ATOM 667 N N . LEU A 1 86 ? -11.301 -4.429 15.914 1.00 98.19 86 LEU A N 1
ATOM 668 C CA . LEU A 1 86 ? -10.648 -3.281 16.538 1.00 98.19 86 LEU A CA 1
ATOM 669 C C . LEU A 1 86 ? -9.520 -3.790 17.425 1.00 98.19 86 LEU A C 1
ATOM 671 O O . LEU A 1 86 ? -9.755 -4.643 18.282 1.00 98.19 86 LEU A O 1
ATOM 675 N N . LEU A 1 87 ? -8.315 -3.268 17.222 1.00 96.94 87 LEU A N 1
ATOM 676 C CA . LEU A 1 87 ? -7.144 -3.656 17.993 1.00 96.94 87 LEU A CA 1
ATOM 677 C C . LEU A 1 87 ? -6.349 -2.415 18.405 1.00 96.94 87 LEU A C 1
ATOM 679 O O . LEU A 1 87 ? -5.862 -1.662 17.562 1.00 96.94 87 LEU A O 1
ATOM 683 N N . ALA A 1 88 ? -6.195 -2.225 19.710 1.00 95.12 88 ALA A N 1
ATOM 684 C CA . ALA A 1 88 ? -5.283 -1.250 20.289 1.00 95.12 88 ALA A CA 1
ATOM 685 C C . ALA A 1 88 ? -4.207 -2.003 21.079 1.00 95.12 88 ALA A C 1
ATOM 687 O O . ALA A 1 88 ? -4.530 -2.920 21.832 1.00 95.12 88 ALA A O 1
ATOM 688 N N . GLU A 1 89 ? -2.938 -1.643 20.902 1.00 91.25 89 GLU A N 1
ATOM 689 C CA . GLU A 1 89 ? -1.827 -2.343 21.553 1.00 91.25 89 GLU A CA 1
ATOM 690 C C . GLU A 1 89 ? -0.725 -1.366 21.968 1.00 91.25 89 GLU A C 1
ATOM 692 O O . GLU A 1 89 ? -0.322 -0.510 21.177 1.00 91.25 89 GLU A O 1
ATOM 697 N N . ASP A 1 90 ? -0.212 -1.516 23.193 1.00 90.56 90 ASP A N 1
ATOM 698 C CA . ASP A 1 90 ? 1.016 -0.843 23.622 1.00 90.56 90 ASP A CA 1
ATOM 699 C C . ASP A 1 90 ? 2.224 -1.595 23.049 1.00 90.56 90 ASP A C 1
ATOM 701 O O . ASP A 1 90 ? 2.731 -2.558 23.629 1.00 90.56 90 ASP A O 1
ATOM 705 N N . ALA A 1 91 ? 2.629 -1.211 21.843 1.00 88.44 91 ALA A N 1
ATOM 706 C CA . ALA A 1 91 ? 3.656 -1.902 21.090 1.00 88.44 91 ALA A CA 1
ATOM 707 C C . ALA A 1 91 ? 4.418 -0.968 20.153 1.00 88.44 91 ALA A C 1
ATOM 709 O O . ALA A 1 91 ? 3.919 0.037 19.641 1.00 88.44 91 ALA A O 1
ATOM 710 N N . PHE A 1 92 ? 5.656 -1.357 19.850 1.00 88.06 92 PHE A N 1
ATOM 711 C CA . PHE A 1 92 ? 6.379 -0.765 18.737 1.00 88.06 92 PHE A CA 1
ATOM 712 C C . PHE A 1 92 ? 5.913 -1.412 17.427 1.00 88.06 92 PHE A C 1
ATOM 714 O O . PHE A 1 92 ? 6.233 -2.563 17.142 1.00 88.06 92 PHE A O 1
ATOM 721 N N . LEU A 1 93 ? 5.148 -0.657 16.631 1.00 88.75 93 LEU A N 1
ATOM 722 C CA . LEU A 1 93 ? 4.496 -1.124 15.401 1.00 88.75 93 LEU A CA 1
ATOM 723 C C . LEU A 1 93 ? 5.387 -1.989 14.481 1.00 88.75 93 LEU A C 1
ATOM 725 O O . LEU A 1 93 ? 4.919 -3.046 14.058 1.00 88.75 93 LEU A O 1
ATOM 729 N N . PRO A 1 94 ? 6.646 -1.613 14.166 1.00 87.75 94 PRO A N 1
ATOM 730 C CA . PRO A 1 94 ? 7.496 -2.425 13.293 1.00 87.75 94 PRO A CA 1
ATOM 731 C C . PRO A 1 94 ? 7.757 -3.845 13.808 1.00 87.75 94 PRO A C 1
ATOM 733 O O . PRO A 1 94 ? 7.930 -4.749 12.994 1.00 87.75 94 PRO A O 1
ATOM 736 N N . ASP A 1 95 ? 7.756 -4.046 15.127 1.00 88.25 95 ASP A N 1
ATOM 737 C CA . ASP A 1 95 ? 8.036 -5.345 15.744 1.00 88.25 95 ASP A CA 1
ATOM 738 C C . ASP A 1 95 ? 6.811 -6.272 15.699 1.00 88.25 95 ASP A C 1
ATOM 740 O O . ASP A 1 95 ? 6.963 -7.489 15.599 1.00 88.25 95 ASP A O 1
ATOM 744 N N . GLN A 1 96 ? 5.595 -5.712 15.733 1.00 90.81 96 GLN A N 1
ATOM 745 C CA . GLN A 1 96 ? 4.350 -6.492 15.726 1.00 90.81 96 GLN A CA 1
ATOM 746 C C . GLN A 1 96 ? 3.735 -6.669 14.338 1.00 90.81 96 GLN A C 1
ATOM 748 O O . GLN A 1 96 ? 2.986 -7.621 14.124 1.00 90.81 96 GLN A O 1
ATOM 753 N N . LEU A 1 97 ? 4.052 -5.793 13.377 1.00 94.56 97 LEU A N 1
ATOM 754 C CA . LEU A 1 97 ? 3.346 -5.714 12.096 1.00 94.56 97 LEU A CA 1
ATOM 755 C C . LEU A 1 97 ? 3.238 -7.064 11.371 1.00 94.56 97 LEU A C 1
ATOM 757 O O . LEU A 1 97 ? 2.136 -7.496 11.038 1.00 94.56 97 LEU A O 1
ATOM 761 N N . ASN A 1 98 ? 4.368 -7.730 11.116 1.00 95.19 98 ASN A N 1
ATOM 762 C CA . ASN A 1 98 ? 4.379 -8.967 10.326 1.00 95.19 98 ASN A CA 1
ATOM 763 C C . ASN A 1 98 ? 3.709 -10.126 11.069 1.00 95.19 98 ASN A C 1
ATOM 765 O O . ASN A 1 98 ? 2.986 -10.909 10.453 1.00 95.19 98 ASN A O 1
ATOM 769 N N . LYS A 1 99 ? 3.905 -10.198 12.391 1.00 95.44 99 LYS A N 1
ATOM 770 C CA . LYS A 1 99 ? 3.271 -11.198 13.252 1.00 95.44 99 LYS A CA 1
ATOM 771 C C . LYS A 1 99 ? 1.752 -11.038 13.232 1.00 95.44 99 LYS A C 1
ATOM 773 O O . LYS A 1 99 ? 1.046 -12.004 12.966 1.00 95.44 99 LYS A O 1
ATOM 778 N N . LEU A 1 100 ? 1.256 -9.816 13.424 1.00 95.69 100 LEU A N 1
ATOM 779 C CA . LEU A 1 100 ? -0.173 -9.518 13.362 1.00 95.69 100 LEU A CA 1
ATOM 780 C C . LEU A 1 100 ? -0.756 -9.857 11.985 1.00 95.69 100 LEU A C 1
ATOM 782 O O . LEU A 1 100 ? -1.807 -10.493 11.899 1.00 95.69 100 LEU A O 1
ATOM 786 N N . CYS A 1 101 ? -0.059 -9.472 10.910 1.00 96.62 101 CYS A N 1
ATOM 787 C CA . CYS A 1 101 ? -0.493 -9.779 9.549 1.00 96.62 101 CYS A CA 1
ATOM 788 C C . CYS A 1 101 ? -0.605 -11.290 9.311 1.00 96.62 101 CYS A C 1
ATOM 790 O O . CYS A 1 101 ? -1.595 -11.743 8.738 1.00 96.62 101 CYS A O 1
ATOM 792 N N . GLN A 1 102 ? 0.357 -12.071 9.807 1.00 96.00 102 GLN A N 1
ATOM 793 C CA . GLN A 1 102 ? 0.339 -13.528 9.713 1.00 96.00 102 GLN A CA 1
ATOM 794 C C . GLN A 1 102 ? -0.804 -14.142 10.534 1.00 96.00 102 GLN A C 1
ATOM 796 O O . GLN A 1 102 ? -1.563 -14.959 10.021 1.00 96.00 102 GLN A O 1
ATOM 801 N N . GLU A 1 103 ? -0.957 -13.741 11.798 1.00 95.94 103 GLU A N 1
ATOM 802 C CA . GLU A 1 103 ? -1.986 -14.277 12.698 1.00 95.94 103 GLU A CA 1
ATOM 803 C C . GLU A 1 103 ? -3.415 -13.959 12.244 1.00 95.94 103 GLU A C 1
ATOM 805 O O . GLU A 1 103 ? -4.355 -14.674 12.599 1.00 95.94 103 GLU A O 1
ATOM 810 N N . ARG A 1 104 ? -3.603 -12.864 11.502 1.00 95.94 104 ARG A N 1
ATOM 811 C CA . ARG A 1 104 ? -4.913 -12.407 11.027 1.00 95.94 104 ARG A CA 1
ATOM 812 C C . ARG A 1 104 ? -5.129 -12.607 9.527 1.00 95.94 104 ARG A C 1
ATOM 814 O O . ARG A 1 104 ? -6.142 -12.130 9.020 1.00 95.94 104 ARG A O 1
ATOM 821 N N . ASP A 1 105 ? -4.247 -13.331 8.838 1.00 95.00 105 ASP A N 1
ATOM 822 C CA . ASP A 1 105 ? -4.352 -13.597 7.393 1.00 95.00 105 ASP A CA 1
ATOM 823 C C . ASP A 1 105 ? -4.592 -12.299 6.588 1.00 95.00 105 ASP A C 1
ATOM 825 O O . ASP A 1 105 ? -5.544 -12.156 5.810 1.00 95.00 105 ASP A O 1
ATOM 829 N N . VAL A 1 106 ? -3.771 -11.285 6.876 1.00 96.00 106 VAL A N 1
ATOM 830 C CA . VAL A 1 106 ? -3.834 -9.968 6.236 1.00 96.00 106 VAL A CA 1
ATOM 831 C C . VAL A 1 106 ? -3.245 -10.061 4.835 1.00 96.00 106 VAL A C 1
ATOM 833 O O . VAL A 1 106 ? -2.122 -10.513 4.646 1.00 96.00 106 VAL A O 1
ATOM 836 N N . ALA A 1 107 ? -3.988 -9.576 3.843 1.00 94.12 107 ALA A N 1
ATOM 837 C CA . ALA A 1 107 ? -3.541 -9.541 2.452 1.00 94.12 107 ALA A CA 1
ATOM 838 C C . ALA A 1 107 ? -2.926 -8.190 2.044 1.00 94.12 107 ALA A C 1
ATOM 840 O O . ALA A 1 107 ? -2.172 -8.128 1.073 1.00 94.12 107 ALA A O 1
ATOM 841 N N . LEU A 1 108 ? -3.274 -7.115 2.757 1.00 96.31 108 LEU A N 1
ATOM 842 C CA . LEU A 1 108 ? -2.860 -5.744 2.467 1.00 96.31 108 LEU A CA 1
ATOM 843 C C . LEU A 1 108 ? -2.821 -4.924 3.757 1.00 96.31 108 LEU A C 1
ATOM 845 O O . LEU A 1 108 ? -3.794 -4.910 4.515 1.00 96.31 108 LEU A O 1
ATOM 849 N N . VAL A 1 109 ? -1.722 -4.207 3.967 1.00 97.75 109 VAL A N 1
ATOM 850 C CA . VAL A 1 109 ? -1.605 -3.162 4.987 1.00 97.75 109 VAL A CA 1
ATOM 851 C C . VAL A 1 109 ? -1.921 -1.819 4.336 1.00 97.75 109 VAL A C 1
ATOM 853 O O . VAL A 1 109 ? -1.392 -1.514 3.272 1.00 97.75 109 VAL A O 1
ATOM 856 N N . VAL A 1 110 ? -2.758 -0.999 4.961 1.00 98.00 110 VAL A N 1
ATOM 857 C CA . VAL A 1 110 ? -3.087 0.353 4.504 1.00 98.00 110 VAL A CA 1
ATOM 858 C C . VAL A 1 110 ? -2.700 1.354 5.579 1.00 98.00 110 VAL A C 1
ATOM 860 O O . VAL A 1 110 ? -2.985 1.144 6.757 1.00 98.00 110 VAL A O 1
ATOM 863 N N . MET A 1 111 ? -2.052 2.449 5.187 1.00 95.50 111 MET A N 1
ATOM 864 C CA . MET A 1 111 ? -1.694 3.513 6.120 1.00 95.50 111 MET A CA 1
ATOM 865 C C . MET A 1 111 ? -1.664 4.893 5.474 1.00 95.50 111 MET A C 1
ATOM 867 O O . MET A 1 111 ? -1.419 5.032 4.277 1.00 95.50 111 MET A O 1
ATOM 871 N N . GLY A 1 112 ? -1.880 5.920 6.292 1.00 93.12 112 GLY A N 1
ATOM 872 C CA . GLY A 1 112 ? -1.796 7.312 5.868 1.00 93.12 112 GLY A CA 1
ATOM 873 C C . GLY A 1 112 ? -0.374 7.861 5.849 1.00 93.12 112 GLY A C 1
ATOM 874 O O . GLY A 1 112 ? 0.523 7.369 6.539 1.00 93.12 112 GLY A O 1
ATOM 875 N N . VAL A 1 113 ? -0.184 8.933 5.084 1.00 89.88 113 VAL A N 1
ATOM 876 C CA . VAL A 1 113 ? 0.994 9.801 5.160 1.00 89.88 113 VAL A CA 1
ATOM 877 C C . VAL A 1 113 ? 0.568 11.263 5.026 1.00 89.88 113 VAL A C 1
ATOM 879 O O . VAL A 1 113 ? -0.260 11.612 4.188 1.00 89.88 113 VAL A O 1
ATOM 882 N N . ALA A 1 114 ? 1.125 12.124 5.878 1.00 76.19 114 ALA A N 1
ATOM 883 C CA . ALA A 1 114 ? 0.707 13.523 5.995 1.00 76.19 114 ALA A CA 1
ATOM 884 C C . ALA A 1 114 ? 1.099 14.422 4.803 1.00 76.19 114 ALA A C 1
ATOM 886 O O . ALA A 1 114 ? 0.603 15.539 4.708 1.00 76.19 114 ALA A O 1
ATOM 887 N N . GLY A 1 115 ? 1.971 13.957 3.901 1.00 66.44 115 GLY A N 1
ATOM 888 C CA . GLY A 1 115 ? 2.396 14.721 2.724 1.00 66.44 115 GLY A CA 1
ATOM 889 C C . GLY A 1 115 ? 3.235 15.970 3.045 1.00 66.44 115 GLY A C 1
ATOM 890 O O . GLY A 1 115 ? 3.738 16.146 4.159 1.00 66.44 115 GLY A O 1
ATOM 891 N N . LYS A 1 116 ? 3.413 16.842 2.038 1.00 61.75 116 LYS A N 1
ATOM 892 C CA . LYS A 1 116 ? 4.326 18.010 2.058 1.00 61.75 116 LYS A CA 1
ATOM 893 C C . LYS A 1 116 ? 3.834 19.222 2.869 1.00 61.75 116 LYS A C 1
ATOM 895 O O . LYS A 1 116 ? 4.600 20.176 3.033 1.00 61.75 116 LYS A O 1
ATOM 900 N N . THR A 1 117 ? 2.584 19.252 3.333 1.00 51.56 117 THR A N 1
ATOM 901 C CA . THR A 1 117 ? 1.991 20.459 3.934 1.00 51.56 117 THR A CA 1
ATOM 902 C C . THR A 1 117 ? 2.243 20.548 5.445 1.00 51.56 117 THR A C 1
ATOM 904 O O . THR A 1 117 ? 1.786 19.697 6.203 1.00 51.56 117 THR A O 1
ATOM 907 N N . GLY A 1 118 ? 2.920 21.614 5.895 1.00 51.53 118 GLY A N 1
ATOM 908 C CA . GLY A 1 118 ? 3.077 21.981 7.314 1.00 51.53 118 GLY A CA 1
ATOM 909 C C . GLY A 1 118 ? 4.497 21.830 7.883 1.00 51.53 118 GLY A C 1
ATOM 910 O O . GLY A 1 118 ? 5.434 21.444 7.190 1.00 51.53 118 GLY A O 1
ATOM 911 N N . LEU A 1 119 ? 4.653 22.104 9.187 1.00 43.91 119 LEU A N 1
ATOM 912 C CA . LEU A 1 119 ? 5.905 21.963 9.967 1.00 43.91 119 LEU A CA 1
ATOM 913 C C . LEU A 1 119 ? 6.436 20.508 10.054 1.00 43.91 119 LEU A C 1
ATOM 915 O O . LEU A 1 119 ? 7.471 20.256 10.665 1.00 43.91 119 LEU A O 1
ATOM 919 N N . GLN A 1 120 ? 5.742 19.544 9.439 1.00 49.00 120 GLN A N 1
ATOM 920 C CA . GLN A 1 120 ? 6.019 18.106 9.508 1.00 49.00 120 GLN A CA 1
ATOM 921 C C . GLN A 1 120 ? 7.034 17.598 8.468 1.00 49.00 120 GLN A C 1
ATOM 923 O O . GLN A 1 120 ? 7.361 16.413 8.488 1.00 49.00 120 GLN A O 1
ATOM 928 N N . GLN A 1 121 ? 7.614 18.469 7.627 1.00 47.34 121 GLN A N 1
ATOM 929 C CA . GLN A 1 121 ? 8.730 18.094 6.736 1.00 47.34 121 GLN A CA 1
ATOM 930 C C . GLN A 1 121 ? 9.920 17.480 7.498 1.00 47.34 121 GLN A C 1
ATOM 932 O O . GLN A 1 121 ? 10.611 16.610 6.974 1.00 47.34 121 GLN A O 1
ATOM 937 N N . LEU A 1 122 ? 10.129 17.876 8.761 1.00 39.34 122 LEU A N 1
ATOM 938 C CA . LEU A 1 122 ? 11.200 17.352 9.618 1.00 39.34 122 LEU A CA 1
ATOM 939 C C . LEU A 1 122 ? 10.921 15.934 10.159 1.00 39.34 122 LEU A C 1
ATOM 941 O O . LEU A 1 122 ? 11.846 15.257 10.600 1.00 39.34 122 LEU A O 1
ATOM 945 N N . LEU A 1 123 ? 9.671 15.459 10.090 1.00 49.00 123 LEU A N 1
ATOM 946 C CA . LEU A 1 123 ? 9.229 14.136 10.544 1.00 49.00 123 LEU A CA 1
ATOM 947 C C . LEU A 1 123 ? 8.701 13.296 9.370 1.00 49.00 123 LEU A C 1
ATOM 949 O O . LEU A 1 123 ? 7.674 12.639 9.518 1.00 49.00 123 LEU A O 1
ATOM 953 N N . MET A 1 124 ? 9.376 13.318 8.207 1.00 54.41 124 MET A N 1
ATOM 954 C CA . MET A 1 124 ? 9.062 12.475 7.034 1.00 54.41 124 MET A CA 1
ATOM 955 C C . MET A 1 124 ? 8.632 11.064 7.471 1.00 54.41 124 MET A C 1
ATOM 957 O O . MET A 1 124 ? 9.502 10.258 7.828 1.00 54.41 124 MET A O 1
ATOM 961 N N . GLY A 1 125 ? 7.312 10.814 7.452 1.00 61.12 125 GLY A N 1
ATOM 962 C CA . GLY A 1 125 ? 6.586 9.717 8.111 1.00 61.12 125 GLY A CA 1
ATOM 963 C C . GLY A 1 125 ? 7.479 8.611 8.659 1.00 61.12 125 GLY A C 1
ATOM 964 O O . GLY A 1 125 ? 7.752 7.634 7.958 1.00 61.12 125 GLY A O 1
ATOM 965 N N . SER A 1 126 ? 7.983 8.776 9.886 1.00 69.94 126 SER A N 1
ATOM 966 C CA . SER A 1 126 ? 8.921 7.826 10.503 1.00 69.94 126 SER A CA 1
ATOM 967 C C . SER A 1 126 ? 8.298 6.436 10.597 1.00 69.94 126 SER A C 1
ATOM 969 O O . SER A 1 126 ? 8.929 5.462 10.190 1.00 69.94 126 SER A O 1
ATOM 971 N N . ASN A 1 127 ? 7.030 6.370 11.008 1.00 80.94 127 ASN A N 1
ATOM 972 C CA . ASN A 1 127 ? 6.248 5.138 11.054 1.00 80.94 127 ASN A CA 1
ATOM 973 C C . ASN A 1 127 ? 6.057 4.545 9.652 1.00 80.94 127 ASN A C 1
ATOM 975 O O . ASN A 1 127 ? 6.359 3.375 9.456 1.00 80.94 127 ASN A O 1
ATOM 979 N N . THR A 1 128 ? 5.664 5.343 8.651 1.00 85.31 128 THR A N 1
ATOM 980 C CA . THR A 1 128 ? 5.536 4.892 7.248 1.00 85.31 128 THR A CA 1
ATOM 981 C C . THR A 1 128 ? 6.839 4.309 6.722 1.00 85.31 128 THR A C 1
ATOM 983 O O . THR A 1 128 ? 6.864 3.225 6.149 1.00 85.3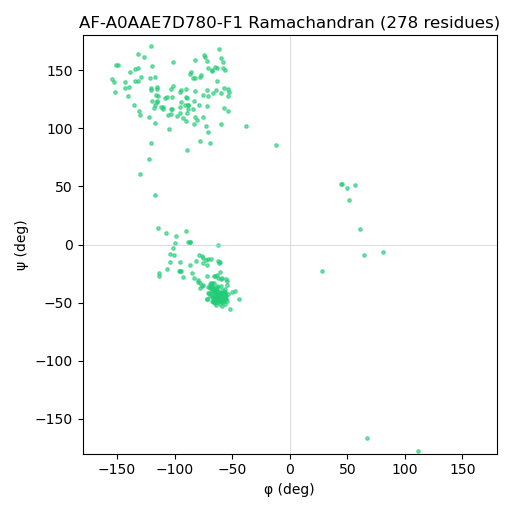1 128 THR A O 1
ATOM 986 N N . SER A 1 129 ? 7.949 4.994 6.980 1.00 83.19 129 SER A N 1
ATOM 987 C CA . SER A 1 129 ? 9.280 4.568 6.551 1.00 83.19 129 SER A CA 1
ATOM 988 C C . SER A 1 129 ? 9.704 3.267 7.236 1.00 83.19 129 SER A C 1
ATOM 990 O O . SER A 1 129 ? 10.322 2.411 6.607 1.00 83.19 129 SER A O 1
ATOM 992 N N . GLN A 1 130 ? 9.385 3.110 8.523 1.00 86.25 130 GLN A N 1
ATOM 993 C CA . GLN A 1 130 ? 9.668 1.891 9.276 1.00 86.25 130 GLN A CA 1
ATOM 994 C C . GLN A 1 130 ? 8.797 0.725 8.803 1.00 86.25 130 GLN A C 1
ATOM 996 O O . GLN A 1 130 ? 9.336 -0.351 8.565 1.00 86.25 130 GLN A O 1
ATOM 1001 N N . VAL A 1 131 ? 7.499 0.948 8.583 1.00 90.31 131 VAL A N 1
ATOM 1002 C CA . VAL A 1 131 ? 6.561 -0.045 8.036 1.00 90.31 131 VAL A CA 1
ATOM 1003 C C . VAL A 1 131 ? 7.021 -0.518 6.659 1.00 90.31 131 VAL A C 1
ATOM 1005 O O . VAL A 1 131 ? 7.242 -1.711 6.479 1.00 90.31 131 VAL A O 1
ATOM 1008 N N . LEU A 1 132 ? 7.279 0.399 5.719 1.00 88.31 132 LEU A N 1
ATOM 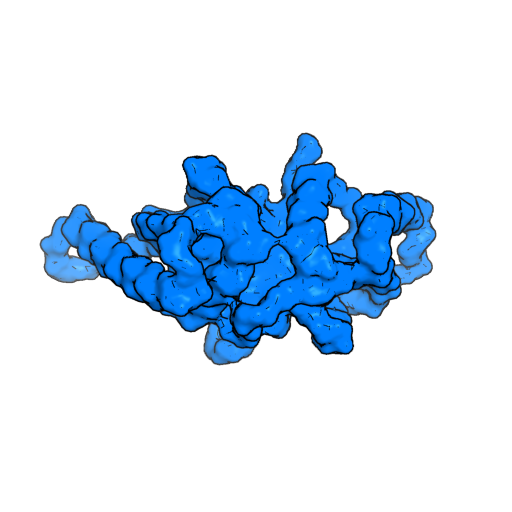1009 C CA . LEU A 1 132 ? 7.793 0.064 4.383 1.00 88.31 132 LEU A CA 1
ATOM 1010 C C . LEU A 1 132 ? 9.131 -0.688 4.433 1.00 88.31 132 LEU A C 1
ATOM 1012 O O . LEU A 1 132 ? 9.445 -1.469 3.539 1.00 88.31 132 LEU A O 1
ATOM 1016 N N . LYS A 1 133 ? 9.941 -0.454 5.472 1.00 84.94 133 LYS A N 1
ATOM 1017 C CA . LYS A 1 133 ? 11.235 -1.120 5.651 1.00 84.94 133 LYS A CA 1
ATOM 1018 C C . LYS A 1 133 ? 11.100 -2.565 6.135 1.00 84.94 133 LYS A C 1
ATOM 1020 O O . LYS A 1 133 ? 11.961 -3.370 5.777 1.00 84.94 133 LYS A O 1
ATOM 1025 N N . VAL A 1 134 ? 10.119 -2.870 6.984 1.00 88.25 134 VAL A N 1
ATOM 1026 C CA . VAL A 1 134 ? 10.013 -4.180 7.655 1.00 88.25 134 VAL A CA 1
ATOM 1027 C C . VAL A 1 134 ? 8.898 -5.062 7.109 1.00 88.25 134 VAL A C 1
ATOM 1029 O O . VAL A 1 134 ? 8.963 -6.271 7.309 1.00 88.25 134 VAL A O 1
ATOM 1032 N N . SER A 1 135 ? 7.892 -4.486 6.446 1.00 91.44 135 SER A N 1
ATOM 1033 C CA . SER A 1 135 ? 6.705 -5.231 6.039 1.00 91.44 135 SER A CA 1
ATOM 1034 C C . SER A 1 135 ? 7.036 -6.335 5.035 1.00 91.44 135 SER A C 1
ATOM 1036 O O . SER A 1 135 ? 7.745 -6.123 4.051 1.00 91.44 135 SER A O 1
ATOM 1038 N N . GLU A 1 136 ? 6.495 -7.519 5.296 1.00 92.38 136 GLU A N 1
ATOM 1039 C CA . GLU A 1 136 ? 6.509 -8.675 4.393 1.00 92.38 136 GLU A CA 1
ATOM 1040 C C . GLU A 1 136 ? 5.194 -8.813 3.616 1.00 92.38 136 GLU A C 1
ATOM 1042 O O . GLU A 1 136 ? 4.995 -9.772 2.873 1.00 92.38 136 GLU A O 1
ATOM 1047 N N . TYR A 1 137 ? 4.310 -7.823 3.748 1.00 93.75 137 TYR A N 1
ATOM 1048 C CA . TYR A 1 137 ? 3.009 -7.753 3.098 1.00 93.75 137 TYR A CA 1
ATOM 1049 C C . TYR A 1 137 ? 2.941 -6.502 2.213 1.00 93.75 137 TYR A C 1
ATOM 1051 O O . TYR A 1 137 ? 3.647 -5.528 2.481 1.00 93.75 137 TYR A O 1
ATOM 1059 N N . PRO A 1 138 ? 2.118 -6.492 1.149 1.00 95.00 138 PRO A N 1
ATOM 1060 C CA . PRO A 1 138 ? 1.868 -5.275 0.389 1.00 95.00 138 PRO A CA 1
ATOM 1061 C C . PRO A 1 138 ? 1.410 -4.138 1.306 1.00 95.00 138 PRO A C 1
ATOM 1063 O O . PRO A 1 138 ? 0.532 -4.338 2.149 1.00 95.00 138 PRO A O 1
ATOM 1066 N N . VAL A 1 139 ? 1.992 -2.952 1.125 1.00 95.94 139 VAL A N 1
ATOM 1067 C CA . VAL A 1 139 ? 1.640 -1.744 1.879 1.00 95.94 139 VAL A CA 1
ATOM 1068 C C . VAL A 1 139 ? 1.107 -0.690 0.919 1.00 95.94 139 VAL A C 1
ATOM 1070 O O . VAL A 1 139 ? 1.837 -0.215 0.051 1.00 95.94 139 VAL A O 1
ATOM 1073 N N . LEU A 1 140 ? -0.151 -0.301 1.097 1.00 96.88 140 LEU A N 1
ATOM 1074 C CA . LEU A 1 140 ? -0.770 0.830 0.423 1.00 96.88 140 LEU A CA 1
ATOM 1075 C C . LEU A 1 140 ? -0.633 2.078 1.298 1.00 96.88 140 LEU A C 1
ATOM 1077 O O . LEU A 1 140 ? -1.280 2.205 2.338 1.00 96.88 140 LEU A O 1
ATOM 1081 N N . VAL A 1 141 ? 0.210 3.006 0.865 1.00 96.12 141 VAL A N 1
ATOM 1082 C CA . VAL A 1 141 ? 0.389 4.309 1.499 1.00 96.12 141 VAL A CA 1
ATOM 1083 C C . VAL A 1 141 ? -0.504 5.325 0.802 1.00 96.12 141 VAL A C 1
ATOM 1085 O O . VAL A 1 141 ? -0.402 5.521 -0.408 1.00 96.12 141 VAL A O 1
ATOM 1088 N N . VAL A 1 142 ? -1.374 5.976 1.567 1.00 96.12 142 VAL A N 1
ATOM 1089 C CA . VAL A 1 142 ? -2.379 6.910 1.054 1.00 96.12 142 VAL A CA 1
ATOM 1090 C C . VAL A 1 142 ? -2.025 8.334 1.500 1.00 96.12 142 VAL A C 1
ATOM 1092 O O . VAL A 1 142 ? -1.981 8.589 2.709 1.00 96.12 142 VAL A O 1
ATOM 1095 N N . PRO A 1 143 ? -1.759 9.274 0.571 1.00 93.19 143 PRO A N 1
ATOM 1096 C CA . PRO A 1 143 ? -1.556 10.674 0.931 1.00 93.19 143 PRO A CA 1
ATOM 1097 C C . PRO A 1 143 ? -2.855 11.297 1.455 1.00 93.19 143 PRO A C 1
ATOM 1099 O O . PRO A 1 143 ? -3.952 10.918 1.039 1.00 93.19 143 PRO A O 1
ATOM 1102 N N . LYS A 1 144 ? -2.743 12.279 2.357 1.00 90.75 144 LYS A N 1
ATOM 1103 C CA . LYS A 1 144 ? -3.890 12.990 2.954 1.00 90.75 144 LYS A CA 1
ATOM 1104 C C . LYS A 1 144 ? -4.830 13.602 1.903 1.00 90.75 144 LYS A C 1
ATOM 1106 O O . LYS A 1 144 ? -6.042 13.680 2.116 1.00 90.75 144 LYS A O 1
ATOM 1111 N N . GLU A 1 145 ? -4.278 14.012 0.768 1.00 90.38 145 GLU A N 1
ATOM 1112 C CA . GLU A 1 145 ? -4.989 14.635 -0.347 1.00 90.38 145 GLU A CA 1
ATOM 1113 C C . GLU A 1 145 ? -5.552 13.618 -1.357 1.00 90.38 145 GLU A C 1
ATOM 1115 O O . GLU A 1 145 ? -6.133 14.022 -2.365 1.00 90.38 145 GLU A O 1
ATOM 1120 N N . ALA A 1 146 ? -5.399 12.308 -1.114 1.00 92.38 146 ALA A N 1
ATOM 1121 C CA . ALA A 1 146 ? -5.906 11.275 -2.011 1.00 92.38 146 ALA A CA 1
ATOM 1122 C C . ALA A 1 146 ? -7.418 11.417 -2.234 1.00 92.38 146 ALA A C 1
ATOM 1124 O O . ALA A 1 146 ? -8.203 11.576 -1.297 1.00 92.38 146 ALA A O 1
ATOM 1125 N N . VAL A 1 147 ? -7.841 11.300 -3.491 1.00 92.50 147 VAL A N 1
ATOM 1126 C CA . VAL A 1 147 ? -9.262 11.327 -3.842 1.00 92.50 147 VAL A CA 1
ATOM 1127 C C . VAL A 1 147 ? -9.882 9.966 -3.534 1.00 92.50 147 VAL A C 1
ATOM 1129 O O . VAL A 1 147 ? -9.477 8.953 -4.095 1.00 92.50 147 VAL A O 1
ATOM 1132 N N . VAL A 1 148 ? -10.887 9.950 -2.659 1.00 93.06 148 VAL A N 1
ATOM 1133 C CA . VAL A 1 148 ? -11.617 8.736 -2.264 1.00 93.06 148 VAL A CA 1
ATOM 1134 C C . VAL A 1 148 ? -12.763 8.453 -3.237 1.00 93.06 148 VAL A C 1
ATOM 1136 O O . VAL A 1 148 ? -13.365 9.376 -3.786 1.00 93.06 148 VAL A O 1
ATOM 1139 N N . GLY A 1 149 ? -13.064 7.172 -3.466 1.00 87.75 149 GLY A N 1
ATOM 1140 C CA . GLY A 1 149 ? -14.181 6.736 -4.313 1.00 87.75 149 GLY A CA 1
ATOM 1141 C C . GLY A 1 149 ? -13.890 6.750 -5.816 1.00 87.75 149 GLY A C 1
ATOM 1142 O O . GLY A 1 149 ? -14.694 6.249 -6.600 1.00 87.75 149 GLY A O 1
ATOM 1143 N N . LYS A 1 150 ? -12.727 7.260 -6.238 1.00 84.56 150 LYS A N 1
ATOM 1144 C CA . LYS A 1 150 ? -12.203 7.002 -7.581 1.00 84.56 150 LYS A CA 1
ATOM 1145 C C . LYS A 1 150 ? -11.463 5.667 -7.550 1.00 84.56 150 LYS A C 1
ATOM 1147 O O . LYS A 1 150 ? -10.492 5.521 -6.818 1.00 84.56 150 LYS A O 1
ATOM 1152 N N . GLY A 1 151 ? -11.949 4.690 -8.314 1.00 87.44 151 GLY A N 1
ATOM 1153 C CA . GLY A 1 151 ? -11.253 3.415 -8.486 1.00 87.44 151 GLY A CA 1
ATOM 1154 C C . GLY A 1 151 ? -9.869 3.592 -9.124 1.00 87.44 151 GLY A C 1
ATOM 1155 O O . GLY A 1 151 ? -9.537 4.655 -9.655 1.00 87.44 151 GLY A O 1
ATOM 1156 N N . ILE A 1 152 ? -9.067 2.530 -9.099 1.00 94.19 152 ILE A N 1
ATOM 1157 C CA . ILE A 1 152 ? -7.736 2.517 -9.715 1.00 94.19 152 ILE A CA 1
ATOM 1158 C C . ILE A 1 152 ? -7.905 2.237 -11.212 1.00 94.19 152 ILE A C 1
ATOM 1160 O O . ILE A 1 152 ? -8.288 1.138 -11.596 1.00 94.19 152 ILE A O 1
ATOM 1164 N N . SER A 1 153 ? -7.649 3.244 -12.044 1.00 95.12 153 SER A N 1
ATOM 1165 C CA . SER A 1 153 ? -7.876 3.205 -13.502 1.00 95.12 153 SER A CA 1
ATOM 1166 C C . SER A 1 153 ? -6.592 3.264 -14.326 1.00 95.12 153 SER A C 1
ATOM 1168 O O . SER A 1 153 ? -6.566 2.758 -15.441 1.00 95.12 153 SER A O 1
ATOM 1170 N N . SER A 1 154 ? -5.520 3.831 -13.775 1.00 96.88 154 SER A N 1
ATOM 1171 C CA . SER A 1 154 ? -4.189 3.87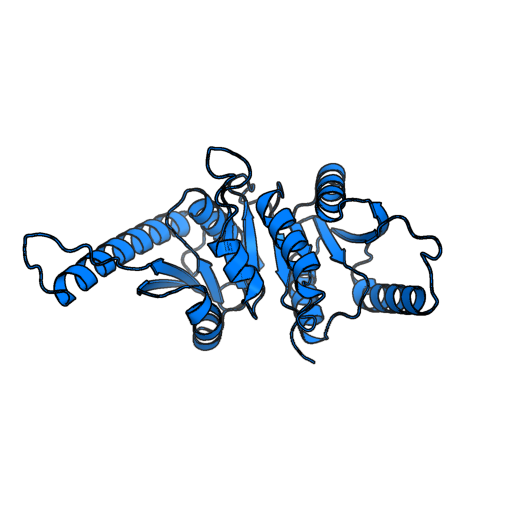3 -14.386 1.00 96.88 154 SER A CA 1
ATOM 1172 C C . SER A 1 154 ? -3.118 3.712 -13.312 1.00 96.88 154 SER A C 1
ATOM 1174 O O . SER A 1 154 ? -3.249 4.252 -12.204 1.00 96.88 154 SER A O 1
ATOM 1176 N N . VAL A 1 155 ? -2.073 2.952 -13.621 1.00 97.38 155 VAL A N 1
ATOM 1177 C CA . VAL A 1 155 ? -0.988 2.632 -12.701 1.00 97.38 155 VAL A CA 1
ATOM 1178 C C . VAL A 1 155 ? 0.370 2.856 -13.351 1.00 97.38 155 VAL A C 1
ATOM 1180 O O . VAL A 1 155 ? 0.590 2.508 -14.509 1.00 97.38 155 VAL A O 1
ATOM 1183 N N . VAL A 1 156 ? 1.308 3.384 -12.569 1.00 96.81 156 VAL A N 1
ATOM 1184 C CA . VAL A 1 156 ? 2.738 3.326 -12.887 1.00 96.81 156 VAL A CA 1
ATOM 1185 C C . VAL A 1 156 ? 3.385 2.252 -12.047 1.00 96.81 156 VAL A C 1
ATOM 1187 O O . VAL A 1 156 ? 3.445 2.369 -10.828 1.00 96.81 156 VAL A O 1
ATOM 1190 N N . PHE A 1 157 ? 3.913 1.226 -12.700 1.00 95.25 157 PHE A N 1
ATOM 1191 C CA . PHE A 1 157 ? 4.835 0.291 -12.089 1.00 95.25 157 PHE A CA 1
ATOM 1192 C C . PHE A 1 157 ? 6.270 0.794 -12.278 1.00 95.25 157 PHE A C 1
ATOM 1194 O O . PHE A 1 157 ? 6.814 0.758 -13.382 1.00 95.25 157 PHE A O 1
ATOM 1201 N N . SER A 1 158 ? 6.876 1.290 -11.198 1.00 92.19 158 SER A N 1
ATOM 1202 C CA . SER A 1 158 ? 8.264 1.752 -11.196 1.00 92.19 158 SER A CA 1
ATOM 1203 C C . SER A 1 158 ? 9.212 0.602 -10.861 1.00 92.19 158 SER A C 1
ATOM 1205 O O . SER A 1 158 ? 9.055 -0.069 -9.837 1.00 92.19 158 SER A O 1
ATOM 1207 N N . THR A 1 159 ? 10.203 0.379 -11.726 1.00 87.56 159 THR A N 1
ATOM 1208 C CA . THR A 1 159 ? 11.101 -0.778 -11.655 1.00 87.56 159 THR A CA 1
ATOM 1209 C C . THR A 1 159 ? 12.558 -0.419 -11.939 1.00 87.56 159 THR A C 1
ATOM 1211 O O . THR A 1 159 ? 12.866 0.458 -12.748 1.00 87.56 159 THR A O 1
ATOM 1214 N N . ASP A 1 160 ? 13.471 -1.145 -11.297 1.00 83.12 160 ASP A N 1
ATOM 1215 C CA . ASP A 1 160 ? 14.909 -1.123 -11.577 1.00 83.12 160 ASP A CA 1
ATOM 1216 C C . ASP A 1 160 ? 15.323 -2.174 -12.629 1.00 83.12 160 ASP A C 1
ATOM 1218 O O . ASP A 1 160 ? 16.513 -2.425 -12.793 1.00 83.12 160 ASP A O 1
ATOM 1222 N N . LEU A 1 161 ? 14.346 -2.784 -13.323 1.00 81.25 161 LEU A N 1
ATOM 1223 C CA . LEU A 1 161 ? 14.472 -3.870 -14.316 1.00 81.25 161 LEU A CA 1
ATOM 1224 C C . LEU A 1 161 ? 14.999 -5.196 -13.775 1.00 81.25 161 LEU A C 1
ATOM 1226 O O . LEU A 1 161 ? 14.952 -6.209 -14.468 1.00 81.25 161 LEU A O 1
ATOM 1230 N N . GLN A 1 162 ? 15.476 -5.237 -12.541 1.00 76.19 162 GLN A N 1
ATOM 1231 C CA . GLN A 1 162 ? 16.023 -6.463 -12.006 1.00 76.19 162 GLN A CA 1
ATOM 1232 C C . GLN A 1 162 ? 14.902 -7.474 -11.717 1.00 76.19 162 GLN A C 1
ATOM 1234 O O . GLN A 1 162 ? 13.751 -7.110 -11.478 1.00 76.19 162 GLN A O 1
ATOM 1239 N N . ASN A 1 163 ? 15.263 -8.760 -11.667 1.00 73.31 163 ASN A N 1
ATOM 1240 C CA . ASN A 1 163 ? 14.300 -9.839 -11.449 1.00 73.31 163 ASN A CA 1
ATOM 1241 C C . ASN A 1 163 ? 13.442 -9.605 -10.195 1.00 73.31 163 ASN A C 1
ATOM 1243 O O . ASN A 1 163 ? 13.961 -9.317 -9.108 1.00 73.31 163 ASN A O 1
ATOM 1247 N N . ILE A 1 164 ? 12.133 -9.762 -10.386 1.00 81.06 164 ILE A N 1
ATOM 1248 C CA . ILE A 1 164 ? 11.094 -9.729 -9.361 1.00 81.06 164 ILE A CA 1
ATOM 1249 C C . ILE A 1 164 ? 10.831 -11.182 -8.962 1.00 81.06 164 ILE A C 1
ATOM 1251 O O . ILE A 1 164 ? 10.658 -12.030 -9.838 1.00 81.06 164 ILE A O 1
ATOM 1255 N N . SER A 1 165 ? 10.805 -11.489 -7.662 1.00 85.94 165 SER A N 1
ATOM 1256 C CA . SER A 1 165 ? 10.522 -12.860 -7.229 1.00 85.94 165 SER A CA 1
ATOM 1257 C C . SER A 1 165 ? 9.110 -13.272 -7.639 1.00 85.94 165 SER A C 1
ATOM 1259 O O . SER A 1 165 ? 8.197 -12.443 -7.736 1.00 85.94 165 SER A O 1
ATOM 1261 N N . LYS A 1 166 ? 8.906 -14.576 -7.854 1.00 88.12 166 LYS A N 1
ATOM 1262 C CA . LYS A 1 166 ? 7.600 -15.113 -8.256 1.00 88.12 166 LYS A CA 1
ATOM 1263 C C . LYS A 1 166 ? 6.491 -14.675 -7.297 1.00 88.12 166 LYS A C 1
ATOM 1265 O O . LYS A 1 166 ? 5.431 -14.256 -7.741 1.00 88.12 166 LYS A O 1
ATOM 1270 N N . ALA A 1 167 ? 6.744 -14.707 -5.990 1.00 88.38 167 ALA A N 1
ATOM 1271 C CA . ALA A 1 167 ? 5.757 -14.316 -4.987 1.00 88.38 167 ALA A CA 1
ATOM 1272 C C . ALA A 1 167 ? 5.362 -12.826 -5.074 1.00 88.38 167 ALA A C 1
ATOM 1274 O O . ALA A 1 167 ? 4.183 -12.496 -4.927 1.00 88.38 167 ALA A O 1
ATOM 1275 N N . SER A 1 168 ? 6.315 -11.932 -5.359 1.00 89.81 168 SER A N 1
ATOM 1276 C CA . SER A 1 168 ? 6.036 -10.507 -5.579 1.00 89.81 168 SER A CA 1
ATOM 1277 C C . SER A 1 168 ? 5.297 -10.265 -6.905 1.00 89.81 168 SER A C 1
ATOM 1279 O O . SER A 1 168 ? 4.387 -9.437 -6.948 1.00 89.81 168 SER A O 1
ATOM 1281 N N . LEU A 1 169 ? 5.611 -11.020 -7.968 1.00 90.69 169 LEU A N 1
ATOM 1282 C CA . LEU A 1 169 ? 4.854 -10.981 -9.230 1.00 90.69 169 LEU A CA 1
ATOM 1283 C C . LEU A 1 169 ? 3.402 -11.435 -9.043 1.00 90.69 169 LEU A C 1
ATOM 1285 O O . LEU A 1 169 ? 2.493 -10.755 -9.502 1.00 90.69 169 LEU A O 1
ATOM 1289 N N . GLU A 1 170 ? 3.160 -12.522 -8.307 1.00 91.75 170 GLU A N 1
ATOM 1290 C CA . GLU A 1 170 ? 1.800 -12.982 -7.987 1.00 91.75 170 GLU A CA 1
ATOM 1291 C C . GLU A 1 170 ? 1.006 -11.921 -7.205 1.00 91.75 170 GLU A C 1
ATOM 1293 O O . GLU A 1 170 ? -0.197 -11.746 -7.402 1.00 91.75 170 GLU A O 1
ATOM 1298 N N . GLN A 1 171 ? 1.664 -11.167 -6.317 1.00 90.81 171 GLN A N 1
ATOM 1299 C CA . GLN A 1 171 ? 1.036 -10.024 -5.651 1.00 90.81 171 GLN A CA 1
ATOM 1300 C C . GLN A 1 171 ? 0.670 -8.924 -6.651 1.00 90.81 171 GLN A C 1
ATOM 1302 O O . GLN A 1 171 ? -0.478 -8.483 -6.641 1.00 90.81 171 GLN A O 1
ATOM 1307 N N . LEU A 1 172 ? 1.593 -8.529 -7.531 1.00 92.62 172 LEU A N 1
ATOM 1308 C CA . LEU A 1 172 ? 1.342 -7.526 -8.569 1.00 92.62 172 LEU A CA 1
ATOM 1309 C C . LEU A 1 172 ? 0.166 -7.932 -9.464 1.00 92.62 172 LEU A C 1
ATOM 1311 O O . LEU A 1 172 ? -0.767 -7.155 -9.657 1.00 92.62 172 LEU A O 1
ATOM 1315 N N . TYR A 1 173 ? 0.174 -9.173 -9.941 1.00 94.50 173 TYR A N 1
ATOM 1316 C CA . TYR A 1 173 ? -0.880 -9.745 -10.767 1.00 94.50 173 TYR A CA 1
ATOM 1317 C C . TYR A 1 173 ? -2.247 -9.684 -10.114 1.00 94.50 173 TYR A C 1
ATOM 1319 O O . TYR A 1 173 ? -3.196 -9.237 -10.748 1.00 94.50 173 TYR A O 1
ATOM 1327 N N . ARG A 1 174 ? -2.353 -10.046 -8.831 1.00 90.88 174 ARG A N 1
ATOM 1328 C CA . ARG A 1 174 ? -3.624 -9.941 -8.106 1.00 90.88 174 ARG A CA 1
ATOM 1329 C C . ARG A 1 174 ? -4.183 -8.522 -8.131 1.00 90.88 174 ARG A C 1
ATOM 1331 O O . ARG A 1 174 ? -5.381 -8.361 -8.323 1.00 90.88 174 ARG A O 1
ATOM 1338 N N . PHE A 1 175 ? -3.343 -7.502 -7.961 1.00 90.19 175 PHE A N 1
ATOM 1339 C CA . PHE A 1 175 ? -3.795 -6.112 -8.041 1.00 90.19 175 PHE A CA 1
ATOM 1340 C C . PHE A 1 175 ? -4.222 -5.724 -9.460 1.00 90.19 175 PHE A C 1
ATOM 1342 O O . PHE A 1 175 ? -5.311 -5.180 -9.641 1.00 90.19 175 PHE A O 1
ATOM 1349 N N . LEU A 1 176 ? -3.403 -6.028 -10.468 1.00 94.56 176 LEU A N 1
ATOM 1350 C CA . LEU A 1 176 ? -3.710 -5.680 -11.857 1.00 94.56 176 LEU A CA 1
ATOM 1351 C C . LEU A 1 176 ? -4.956 -6.413 -12.378 1.00 94.56 176 LEU A C 1
ATOM 1353 O O . LEU A 1 176 ? -5.770 -5.809 -13.070 1.00 94.56 176 LEU A O 1
ATOM 1357 N N . ASP A 1 177 ? -5.154 -7.676 -11.998 1.00 94.06 177 ASP A N 1
ATOM 1358 C CA . ASP A 1 177 ? -6.301 -8.490 -12.416 1.00 94.06 177 ASP A CA 1
ATOM 1359 C C . ASP A 1 177 ? -7.619 -8.003 -11.787 1.00 94.06 177 ASP A C 1
ATOM 1361 O O . ASP A 1 177 ? -8.668 -8.079 -12.433 1.00 94.06 177 ASP A O 1
ATOM 1365 N N . LEU A 1 178 ? -7.569 -7.486 -10.550 1.00 90.69 178 LEU A N 1
ATOM 1366 C CA . LEU A 1 178 ? -8.736 -6.954 -9.834 1.00 90.69 178 LEU A CA 1
ATOM 1367 C C . LEU A 1 178 ? -9.211 -5.618 -10.409 1.00 90.69 178 LEU A C 1
ATOM 1369 O O . LEU A 1 178 ? -10.407 -5.434 -10.623 1.00 90.69 178 LEU A O 1
ATOM 1373 N N . PHE A 1 179 ? -8.287 -4.688 -10.655 1.00 91.38 179 PHE A N 1
ATOM 1374 C CA . PHE A 1 179 ? -8.638 -3.327 -11.074 1.00 91.38 179 PHE A CA 1
ATOM 1375 C C . PHE A 1 179 ? -8.643 -3.130 -12.590 1.00 91.38 179 PHE A C 1
ATOM 1377 O O . PHE A 1 179 ? -9.307 -2.220 -13.076 1.00 91.38 179 PHE A O 1
ATOM 1384 N N . ARG A 1 180 ? -7.922 -3.980 -13.334 1.00 93.75 180 ARG A N 1
ATOM 1385 C CA . ARG A 1 180 ? -7.691 -3.862 -14.784 1.00 93.75 180 ARG A CA 1
ATOM 1386 C C . ARG A 1 180 ? -7.326 -2.433 -15.221 1.00 93.75 180 ARG A C 1
ATOM 1388 O O . ARG A 1 180 ? -7.984 -1.891 -16.111 1.00 93.75 180 ARG A O 1
ATOM 1395 N N . PRO A 1 181 ? -6.321 -1.803 -14.586 1.00 96.31 181 PRO A N 1
ATOM 1396 C CA . PRO A 1 181 ? -5.938 -0.445 -14.932 1.00 96.31 181 PRO A CA 1
ATOM 1397 C C . PRO A 1 181 ? -5.175 -0.410 -16.261 1.00 96.31 181 PRO A C 1
ATOM 1399 O O . PRO A 1 181 ? -4.613 -1.415 -16.697 1.00 96.31 181 PRO A O 1
ATOM 1402 N N . GLU A 1 182 ? -5.069 0.775 -16.856 1.00 97.75 182 GLU A N 1
ATOM 1403 C CA . GLU A 1 182 ? -3.991 1.071 -17.799 1.00 97.75 182 GLU A CA 1
ATOM 1404 C C . GLU A 1 182 ? -2.640 0.917 -17.086 1.00 97.75 182 GLU A C 1
ATOM 1406 O O . GLU A 1 182 ? -2.452 1.445 -15.987 1.00 97.75 182 GLU A O 1
ATOM 1411 N N . VAL A 1 183 ? -1.704 0.178 -17.687 1.00 97.94 183 VAL A N 1
ATOM 1412 C CA . VAL A 1 183 ? -0.406 -0.123 -17.073 1.00 97.94 183 VAL A CA 1
ATOM 1413 C C . VAL A 1 183 ? 0.708 0.617 -17.798 1.00 97.94 183 VAL A C 1
ATOM 1415 O O . VAL A 1 183 ? 1.022 0.331 -18.953 1.00 97.94 183 VAL A O 1
ATOM 1418 N N . HIS A 1 184 ? 1.370 1.521 -17.085 1.00 97.69 184 HIS A N 1
ATOM 1419 C CA . HIS A 1 184 ? 2.645 2.093 -17.492 1.00 97.69 184 HIS A CA 1
ATOM 1420 C C . HIS A 1 184 ? 3.768 1.441 -16.695 1.00 97.69 184 HIS A C 1
ATOM 1422 O O . HIS A 1 184 ? 3.691 1.330 -15.473 1.00 97.69 184 HIS A O 1
ATOM 1428 N N . VAL A 1 185 ? 4.838 1.040 -17.370 1.00 95.75 185 VAL A N 1
ATOM 1429 C CA . VAL A 1 185 ? 6.044 0.521 -16.726 1.00 95.75 185 VAL A CA 1
ATOM 1430 C C . VAL A 1 185 ? 7.146 1.544 -16.910 1.00 95.75 185 VAL A C 1
ATOM 1432 O O . VAL A 1 185 ? 7.516 1.854 -18.039 1.00 95.75 185 VAL A O 1
ATOM 1435 N N . VAL A 1 186 ? 7.663 2.071 -15.805 1.00 93.44 186 VAL A N 1
ATOM 1436 C CA . VAL A 1 186 ? 8.665 3.136 -15.810 1.00 93.44 186 VAL A CA 1
ATOM 1437 C C . VAL A 1 186 ? 9.959 2.616 -15.210 1.00 93.44 186 VAL A C 1
ATOM 1439 O O . VAL A 1 186 ? 10.008 2.207 -14.048 1.00 93.44 186 VAL A O 1
ATOM 1442 N N . ASN A 1 187 ? 11.026 2.698 -15.992 1.00 90.94 187 ASN A N 1
ATOM 1443 C CA . ASN A 1 187 ? 12.385 2.548 -15.507 1.00 90.94 187 ASN A CA 1
ATOM 1444 C C . ASN A 1 187 ? 13.123 3.879 -15.685 1.00 90.94 187 ASN A C 1
ATOM 1446 O O . ASN A 1 187 ? 13.114 4.464 -16.768 1.00 90.94 187 ASN A O 1
ATOM 1450 N N . VAL A 1 188 ? 13.741 4.363 -14.608 1.00 87.94 188 VAL A N 1
ATOM 1451 C CA . VAL A 1 188 ? 14.542 5.591 -14.615 1.00 87.94 188 VAL A CA 1
ATOM 1452 C C . VAL A 1 188 ? 15.966 5.218 -14.264 1.00 87.94 188 VAL A C 1
ATOM 1454 O O . VAL A 1 188 ? 16.234 4.719 -13.172 1.00 87.94 188 VAL A O 1
ATOM 1457 N N . GLU A 1 189 ? 16.881 5.509 -15.176 1.00 82.31 189 GLU A N 1
ATOM 1458 C CA . GLU A 1 189 ? 18.305 5.295 -14.957 1.00 82.31 189 GLU A CA 1
ATOM 1459 C C . GLU A 1 189 ? 19.066 6.622 -15.002 1.00 82.31 189 GLU A C 1
ATOM 1461 O O . GLU A 1 189 ? 18.738 7.500 -15.811 1.00 82.31 189 GLU A O 1
ATOM 1466 N N . PRO A 1 190 ? 20.111 6.786 -14.175 1.00 79.81 190 PRO A N 1
ATOM 1467 C CA . PRO A 1 190 ? 21.042 7.891 -14.322 1.00 79.81 190 PRO A CA 1
ATOM 1468 C C . PRO A 1 190 ? 21.703 7.901 -15.711 1.00 79.81 190 PRO A C 1
ATOM 1470 O O . PRO A 1 190 ? 21.807 6.857 -16.360 1.00 79.81 190 PRO A O 1
ATOM 1473 N N . PRO A 1 191 ? 22.203 9.057 -16.177 1.00 78.12 191 PRO A N 1
ATOM 1474 C CA . PRO A 1 191 ? 23.022 9.110 -17.383 1.00 78.12 191 PRO A CA 1
ATOM 1475 C C . PRO A 1 191 ? 24.250 8.193 -17.239 1.00 78.12 191 PRO A C 1
ATOM 1477 O O . PRO A 1 191 ? 25.095 8.418 -16.373 1.00 78.12 191 PRO A O 1
ATOM 1480 N N . ALA A 1 192 ? 24.354 7.168 -18.086 1.00 73.44 192 ALA A N 1
ATOM 1481 C CA . ALA A 1 192 ? 25.470 6.223 -18.122 1.00 73.44 192 ALA A CA 1
ATOM 1482 C C . ALA A 1 192 ? 25.935 5.999 -19.569 1.00 73.44 192 ALA A C 1
ATOM 1484 O O . ALA A 1 192 ? 25.138 6.115 -20.500 1.00 73.44 192 ALA A O 1
ATOM 1485 N N . ALA A 1 193 ? 27.224 5.686 -19.755 1.00 58.38 193 ALA A N 1
ATOM 1486 C CA . ALA A 1 193 ? 27.809 5.470 -21.082 1.00 58.38 193 ALA A CA 1
ATOM 1487 C C . ALA A 1 193 ? 27.258 4.205 -21.777 1.00 58.38 193 ALA A C 1
ATOM 1489 O O . ALA A 1 193 ? 27.012 4.244 -22.978 1.00 58.38 193 ALA A O 1
ATOM 1490 N N . ASP A 1 194 ? 26.975 3.139 -21.013 1.00 69.06 194 ASP A N 1
ATOM 1491 C CA . ASP A 1 194 ? 26.539 1.830 -21.524 1.00 69.06 194 ASP A CA 1
ATOM 1492 C C . ASP A 1 194 ? 25.177 1.414 -20.942 1.00 69.06 194 ASP A C 1
ATOM 1494 O O . ASP A 1 194 ? 25.073 0.547 -20.076 1.00 69.06 194 ASP A O 1
ATOM 1498 N N . LYS A 1 195 ? 24.104 2.054 -21.420 1.00 65.75 195 LYS A N 1
ATOM 1499 C CA . LYS A 1 195 ? 22.734 1.891 -20.893 1.00 65.75 195 LYS A CA 1
ATOM 1500 C C . LYS A 1 195 ? 22.068 0.539 -21.226 1.00 65.75 195 LYS A C 1
ATOM 1502 O O . LYS A 1 195 ? 21.101 0.143 -20.592 1.00 65.75 195 LYS A O 1
ATOM 1507 N N . TYR A 1 196 ? 22.583 -0.193 -22.218 1.00 74.75 196 TYR A N 1
ATOM 1508 C CA . TYR A 1 196 ? 21.971 -1.425 -22.741 1.00 74.75 196 TYR A CA 1
ATOM 1509 C C . TYR A 1 196 ? 22.973 -2.576 -22.829 1.00 74.75 196 TYR A C 1
ATOM 1511 O O . TYR A 1 196 ? 23.242 -3.114 -23.909 1.00 74.75 196 TYR A O 1
ATOM 1519 N N . THR A 1 197 ? 23.527 -2.960 -21.680 1.00 82.62 197 THR A N 1
ATOM 1520 C CA . THR A 1 197 ? 24.309 -4.199 -21.569 1.00 82.62 197 THR A CA 1
ATOM 1521 C C . THR A 1 197 ? 23.451 -5.417 -21.936 1.00 82.62 197 THR A C 1
ATOM 1523 O O . THR A 1 197 ? 22.218 -5.357 -21.912 1.00 82.62 197 THR A O 1
ATOM 1526 N N . ASP A 1 198 ? 24.076 -6.546 -22.274 1.00 85.00 198 ASP A N 1
ATOM 1527 C CA . ASP A 1 198 ? 23.321 -7.764 -22.602 1.00 85.00 198 ASP A CA 1
ATOM 1528 C C . ASP A 1 198 ? 22.491 -8.284 -21.420 1.00 85.00 198 ASP A C 1
ATOM 1530 O O . ASP A 1 198 ? 21.417 -8.850 -21.627 1.00 85.00 198 ASP A O 1
ATOM 1534 N N . ASP A 1 199 ? 22.926 -8.031 -20.186 1.00 82.44 199 ASP A N 1
ATOM 1535 C CA . ASP A 1 199 ? 22.149 -8.367 -18.993 1.00 82.44 199 ASP A CA 1
ATOM 1536 C C . ASP A 1 199 ? 20.926 -7.455 -18.839 1.00 82.44 199 ASP A C 1
ATOM 1538 O O . ASP A 1 199 ? 19.826 -7.954 -18.592 1.00 82.44 199 ASP A O 1
ATOM 1542 N N . THR A 1 200 ? 21.070 -6.150 -19.096 1.00 82.25 200 THR A N 1
ATOM 1543 C CA . THR A 1 200 ? 19.939 -5.206 -19.124 1.00 82.25 200 THR A CA 1
ATOM 1544 C C . THR A 1 200 ? 18.908 -5.612 -20.184 1.00 82.25 200 THR A C 1
ATOM 1546 O O . THR A 1 200 ? 17.707 -5.596 -19.927 1.00 82.25 200 THR A O 1
ATOM 1549 N N . LYS A 1 201 ? 19.346 -6.047 -21.376 1.00 87.12 201 LYS A N 1
ATOM 1550 C CA . LYS A 1 201 ? 18.430 -6.523 -22.433 1.00 87.12 201 LYS A CA 1
ATOM 1551 C C . LYS A 1 201 ? 17.655 -7.773 -22.012 1.00 87.12 201 LYS A C 1
ATOM 1553 O O . LYS A 1 201 ? 16.457 -7.861 -22.283 1.00 87.12 201 LYS A O 1
ATOM 1558 N N . LYS A 1 202 ? 18.309 -8.731 -21.344 1.00 88.31 202 LYS A N 1
ATOM 1559 C CA . LYS A 1 202 ? 17.641 -9.935 -20.813 1.00 88.31 202 LYS A CA 1
ATOM 1560 C C . LYS A 1 202 ? 16.596 -9.571 -19.763 1.00 88.31 202 LYS A C 1
ATOM 1562 O O . LYS A 1 202 ? 15.488 -10.088 -19.811 1.00 88.31 202 LYS A O 1
ATOM 1567 N N . GLN A 1 203 ? 16.939 -8.660 -18.859 1.00 86.19 203 GLN A N 1
ATOM 1568 C CA . GLN A 1 203 ? 16.041 -8.137 -17.830 1.00 86.19 203 GLN A CA 1
ATOM 1569 C C . GLN A 1 203 ? 14.815 -7.439 -18.428 1.00 86.19 203 GLN A C 1
ATOM 1571 O O . GLN A 1 203 ? 13.686 -7.730 -18.039 1.00 86.19 203 GLN A O 1
ATOM 1576 N N . ILE A 1 204 ? 15.024 -6.585 -19.433 1.00 88.88 204 ILE A N 1
ATOM 1577 C CA . ILE A 1 204 ? 13.942 -5.956 -20.197 1.00 88.88 204 ILE A CA 1
ATOM 1578 C C . ILE A 1 204 ? 13.047 -7.017 -20.841 1.00 88.88 204 ILE A C 1
ATOM 1580 O O . ILE A 1 204 ? 11.832 -6.952 -20.691 1.00 88.88 204 ILE A O 1
ATOM 1584 N N . THR A 1 205 ? 13.637 -8.005 -21.514 1.00 91.56 205 THR A N 1
ATOM 1585 C CA . THR A 1 205 ? 12.885 -9.070 -22.198 1.00 91.56 205 THR A CA 1
ATOM 1586 C C . THR A 1 205 ? 12.032 -9.863 -21.210 1.00 91.56 205 THR A C 1
ATOM 1588 O O . THR A 1 205 ? 10.829 -9.990 -21.409 1.00 91.56 205 THR A O 1
ATOM 1591 N N . ALA A 1 206 ? 12.621 -10.304 -20.095 1.00 90.06 206 ALA A N 1
ATOM 1592 C CA . ALA A 1 206 ? 11.901 -11.021 -19.047 1.00 90.06 206 ALA A CA 1
ATOM 1593 C C . ALA A 1 206 ? 10.748 -10.185 -18.468 1.00 90.06 206 ALA A C 1
ATOM 1595 O O . ALA A 1 206 ? 9.667 -10.710 -18.217 1.00 90.06 206 ALA A O 1
ATOM 1596 N N . LEU A 1 207 ? 10.947 -8.874 -18.284 1.00 89.94 207 LEU A N 1
ATOM 1597 C CA . LEU A 1 207 ? 9.897 -7.985 -17.797 1.00 89.94 207 LEU A CA 1
ATOM 1598 C C . LEU A 1 207 ? 8.746 -7.813 -18.805 1.00 89.94 207 LEU A C 1
ATOM 1600 O O . LEU A 1 207 ? 7.584 -7.740 -18.401 1.00 89.94 207 LEU A O 1
ATOM 1604 N N . HIS A 1 208 ? 9.057 -7.748 -20.103 1.00 92.69 208 HIS A N 1
ATOM 1605 C CA . HIS A 1 208 ? 8.048 -7.723 -21.166 1.00 92.69 208 HIS A CA 1
ATOM 1606 C C . HIS A 1 208 ? 7.219 -9.003 -21.164 1.00 92.69 208 HIS A C 1
ATOM 1608 O O . HIS A 1 208 ? 5.997 -8.913 -21.140 1.00 92.69 208 HIS A O 1
ATOM 1614 N N . GLU A 1 209 ? 7.862 -10.170 -21.096 1.00 93.06 209 GLU A N 1
ATOM 1615 C CA . GLU A 1 209 ? 7.183 -11.473 -21.075 1.00 93.06 209 GLU A CA 1
ATOM 1616 C C . GLU A 1 209 ? 6.207 -11.600 -19.896 1.00 93.06 209 GLU A C 1
ATOM 1618 O O . GLU A 1 209 ? 5.055 -11.998 -20.068 1.00 93.06 209 GLU A O 1
ATOM 1623 N N . VAL A 1 210 ? 6.631 -11.225 -18.685 1.00 92.69 210 VAL A N 1
ATOM 1624 C CA . VAL A 1 210 ? 5.787 -11.375 -17.486 1.00 92.69 210 VAL A CA 1
ATOM 1625 C C . VAL A 1 210 ? 4.618 -10.379 -17.452 1.00 92.69 210 VAL A C 1
ATOM 1627 O O . VAL A 1 210 ? 3.573 -10.673 -16.873 1.00 92.69 210 VAL A O 1
ATOM 1630 N N . LEU A 1 211 ? 4.745 -9.212 -18.094 1.00 93.69 211 LEU A N 1
ATOM 1631 C CA . LEU A 1 211 ? 3.685 -8.196 -18.127 1.00 93.69 211 LEU A CA 1
ATOM 1632 C C . LEU A 1 211 ? 2.880 -8.165 -19.434 1.00 93.69 211 LEU A C 1
ATOM 1634 O O . LEU A 1 211 ? 1.905 -7.417 -19.503 1.00 93.69 211 LEU A O 1
ATOM 1638 N N . GLU A 1 212 ? 3.220 -8.983 -20.434 1.00 94.38 212 GLU A N 1
ATOM 1639 C CA . GLU A 1 212 ? 2.624 -8.972 -21.781 1.00 94.38 212 GLU A CA 1
ATOM 1640 C C . GLU A 1 212 ? 1.089 -8.996 -21.751 1.00 94.38 212 GLU A C 1
ATOM 1642 O O . GLU A 1 212 ? 0.428 -8.239 -22.464 1.00 94.38 212 GLU A O 1
ATOM 1647 N N . ARG A 1 213 ? 0.510 -9.799 -20.849 1.00 95.06 213 ARG A N 1
ATOM 1648 C CA . ARG A 1 213 ? -0.946 -9.970 -20.710 1.00 95.06 213 ARG A CA 1
ATOM 1649 C C . ARG A 1 213 ? -1.716 -8.695 -20.345 1.00 95.06 213 ARG A C 1
ATOM 1651 O O . ARG A 1 213 ? -2.935 -8.677 -20.484 1.00 95.06 213 ARG A O 1
ATOM 1658 N N . TYR A 1 214 ? -1.027 -7.660 -19.868 1.00 96.19 214 TYR A N 1
ATOM 1659 C CA . TYR A 1 214 ? -1.613 -6.363 -19.516 1.00 96.19 214 TYR A CA 1
ATOM 1660 C C . TYR A 1 214 ? -1.416 -5.296 -20.589 1.00 96.19 214 TYR A C 1
ATOM 1662 O O . TYR A 1 214 ? -1.817 -4.152 -20.380 1.00 96.19 214 TYR A O 1
ATOM 1670 N N . THR A 1 215 ? -0.775 -5.646 -21.711 1.00 95.56 215 THR A N 1
ATOM 1671 C CA . THR A 1 215 ? -0.442 -4.719 -22.803 1.00 95.56 215 THR A CA 1
ATOM 1672 C C . THR A 1 215 ? 0.148 -3.389 -22.299 1.00 95.56 215 THR A C 1
ATOM 1674 O O . THR A 1 215 ? -0.378 -2.324 -22.624 1.00 95.56 215 THR A O 1
ATOM 1677 N N . PRO A 1 216 ? 1.189 -3.419 -21.444 1.00 96.56 216 PRO A N 1
ATOM 1678 C CA . PRO A 1 216 ? 1.693 -2.217 -20.797 1.00 96.56 216 PRO A CA 1
ATOM 1679 C C . PRO A 1 216 ? 2.428 -1.293 -21.776 1.00 96.56 216 PRO A C 1
ATOM 1681 O O . PRO A 1 216 ? 3.073 -1.739 -22.726 1.00 96.56 216 PRO A O 1
ATOM 1684 N N . ALA A 1 217 ? 2.418 0.005 -21.481 1.00 97.00 217 ALA A N 1
ATOM 1685 C CA . ALA A 1 217 ? 3.302 0.971 -22.123 1.00 97.00 217 ALA A CA 1
ATOM 1686 C C . ALA A 1 217 ? 4.622 1.069 -21.343 1.00 97.00 217 ALA A C 1
ATOM 1688 O O . ALA A 1 217 ? 4.629 1.476 -20.179 1.00 97.00 217 ALA A O 1
ATOM 1689 N N . PHE A 1 218 ? 5.737 0.705 -21.978 1.00 95.69 218 PHE A N 1
ATOM 1690 C CA . PHE A 1 218 ? 7.072 0.770 -21.376 1.00 95.69 218 PHE A CA 1
ATOM 1691 C C . PHE A 1 218 ? 7.756 2.114 -21.636 1.00 95.69 218 PHE A C 1
ATOM 1693 O O . PHE A 1 218 ? 7.822 2.575 -22.774 1.00 95.69 218 PHE A O 1
ATOM 1700 N N . HIS A 1 219 ? 8.335 2.693 -20.583 1.00 94.56 219 HIS A N 1
ATOM 1701 C CA . HIS A 1 219 ? 9.009 3.990 -20.594 1.00 94.56 219 HIS A CA 1
ATOM 1702 C C . HIS A 1 219 ? 10.392 3.870 -19.949 1.00 94.56 219 HIS A C 1
ATOM 1704 O O . HIS A 1 219 ? 10.513 3.662 -18.740 1.00 94.56 219 HIS A O 1
ATOM 1710 N N . TYR A 1 220 ? 11.441 4.013 -20.761 1.00 90.75 220 TYR A N 1
ATOM 1711 C CA . TYR A 1 220 ? 12.839 3.980 -20.320 1.00 90.75 220 TYR A CA 1
ATOM 1712 C C . TYR A 1 220 ? 13.403 5.398 -20.304 1.00 90.75 220 TYR A C 1
ATOM 1714 O O . TYR A 1 220 ? 13.774 5.955 -21.338 1.00 90.75 220 TYR A O 1
ATOM 1722 N N . MET A 1 221 ? 13.443 5.999 -19.122 1.00 88.81 221 MET A N 1
ATOM 1723 C CA . MET A 1 221 ? 13.779 7.405 -18.926 1.00 88.81 221 MET A CA 1
ATOM 1724 C C . MET A 1 221 ? 15.226 7.569 -18.452 1.00 88.81 221 MET A C 1
ATOM 1726 O O . MET A 1 221 ? 15.846 6.661 -17.891 1.00 88.81 221 MET A O 1
ATOM 1730 N N . THR A 1 222 ? 15.790 8.752 -18.684 1.00 87.00 222 THR A N 1
ATOM 1731 C CA . THR A 1 222 ? 17.061 9.163 -18.075 1.00 87.00 222 THR A CA 1
ATOM 1732 C C . THR A 1 222 ? 16.766 10.237 -17.038 1.00 87.00 222 THR A C 1
ATOM 1734 O O . THR A 1 222 ? 16.153 11.242 -17.385 1.00 87.00 222 THR A O 1
ATOM 1737 N N . GLY A 1 223 ? 17.210 10.055 -15.795 1.00 82.25 223 GLY A N 1
ATOM 1738 C CA . GLY A 1 223 ? 16.940 11.005 -14.715 1.00 82.25 223 GLY A CA 1
ATOM 1739 C C . GLY A 1 223 ? 17.988 10.955 -13.608 1.00 82.25 223 GLY A C 1
ATOM 1740 O O . GLY A 1 223 ? 18.495 9.892 -13.264 1.00 82.25 223 GLY A O 1
ATOM 1741 N N . THR A 1 224 ? 18.332 12.115 -13.047 1.00 81.06 224 THR A N 1
ATOM 1742 C CA . THR A 1 224 ? 19.301 12.231 -11.939 1.00 81.06 224 THR A CA 1
ATOM 1743 C C . THR A 1 224 ? 18.662 12.015 -10.564 1.00 81.06 224 THR A C 1
ATOM 1745 O O . THR A 1 224 ? 19.359 11.618 -9.633 1.00 81.06 224 THR A O 1
ATOM 1748 N N . HIS A 1 225 ? 17.350 12.243 -10.434 1.00 85.88 225 HIS A N 1
ATOM 1749 C CA . HIS A 1 225 ? 16.538 11.889 -9.264 1.00 85.88 225 HIS A CA 1
ATOM 1750 C C . HIS A 1 225 ? 15.398 10.963 -9.688 1.00 85.88 225 HIS A C 1
ATOM 1752 O O . HIS A 1 225 ? 14.459 11.373 -10.372 1.00 85.88 225 HIS A O 1
ATOM 1758 N N . ILE A 1 226 ? 15.494 9.694 -9.286 1.00 87.19 226 ILE A N 1
ATOM 1759 C CA . ILE A 1 226 ? 14.557 8.640 -9.699 1.00 87.19 226 ILE A CA 1
ATOM 1760 C C . ILE A 1 226 ? 13.143 8.933 -9.191 1.00 87.19 226 ILE A C 1
ATOM 1762 O O . ILE A 1 226 ? 12.197 8.872 -9.971 1.00 87.19 226 ILE A O 1
ATOM 1766 N N . ALA A 1 227 ? 12.999 9.275 -7.906 1.00 89.44 227 ALA A N 1
ATOM 1767 C CA . ALA A 1 227 ? 11.693 9.538 -7.310 1.00 89.44 227 ALA A CA 1
ATOM 1768 C C . ALA A 1 227 ? 10.986 10.707 -8.010 1.00 89.44 227 ALA A C 1
ATOM 1770 O O . ALA A 1 227 ? 9.864 10.535 -8.474 1.00 89.44 227 ALA A O 1
ATOM 1771 N N . ASP A 1 228 ? 11.659 11.849 -8.170 1.00 91.50 228 ASP A N 1
ATOM 1772 C CA . ASP A 1 228 ? 11.090 13.011 -8.862 1.00 91.50 228 ASP A CA 1
ATOM 1773 C C . ASP A 1 228 ? 10.671 12.691 -10.299 1.00 91.50 228 ASP A C 1
ATOM 1775 O O . ASP A 1 228 ? 9.577 13.069 -10.709 1.00 91.50 228 ASP A O 1
ATOM 1779 N N . SER A 1 229 ? 11.488 11.928 -11.033 1.00 92.50 229 SER A N 1
ATOM 1780 C CA . SER A 1 229 ? 11.179 11.524 -12.413 1.00 92.50 229 SER A CA 1
ATOM 1781 C C . SER A 1 229 ? 9.908 10.668 -12.484 1.00 92.50 229 SER A C 1
ATOM 1783 O O . SER A 1 229 ? 9.058 10.873 -13.347 1.00 92.50 229 SER A O 1
ATOM 1785 N N . VAL A 1 230 ? 9.743 9.724 -11.550 1.00 93.75 230 VAL A N 1
ATOM 1786 C CA . VAL A 1 230 ? 8.539 8.881 -11.457 1.00 93.75 230 VAL A CA 1
ATOM 1787 C C . VAL A 1 230 ? 7.317 9.709 -11.049 1.00 93.75 230 VAL A C 1
ATOM 1789 O O . VAL A 1 230 ? 6.234 9.504 -11.591 1.00 93.75 230 VAL A O 1
ATOM 1792 N N . LEU A 1 231 ? 7.471 10.652 -10.115 1.00 94.12 231 LEU A N 1
ATOM 1793 C CA . LEU A 1 231 ? 6.387 11.534 -9.668 1.00 94.12 231 LEU A CA 1
ATOM 1794 C C . LEU A 1 231 ? 5.940 12.511 -10.755 1.00 94.12 231 LEU A C 1
ATOM 1796 O O . LEU A 1 231 ? 4.756 12.832 -10.851 1.00 94.12 231 LEU A O 1
ATOM 1800 N N . GLU A 1 232 ? 6.877 13.009 -11.554 1.00 94.75 232 GLU A N 1
ATOM 1801 C CA . GLU A 1 232 ? 6.593 13.836 -12.720 1.00 94.75 232 GLU A CA 1
ATOM 1802 C C . GLU A 1 232 ? 5.837 13.051 -13.781 1.00 94.75 232 GLU A C 1
ATOM 1804 O O . GLU A 1 232 ? 4.742 13.468 -14.156 1.00 94.75 232 GLU A O 1
ATOM 1809 N N . PHE A 1 233 ? 6.331 11.865 -14.139 1.00 95.38 233 PHE A N 1
ATOM 1810 C CA . PHE A 1 233 ? 5.631 10.965 -15.048 1.00 95.38 233 PHE A CA 1
ATOM 1811 C C . PHE A 1 233 ? 4.205 10.665 -14.557 1.00 95.38 233 PHE A C 1
ATOM 1813 O O . PHE A 1 233 ? 3.237 10.803 -15.302 1.00 95.38 233 PHE A O 1
ATOM 1820 N N . ALA A 1 234 ? 4.051 10.306 -13.277 1.00 95.19 234 ALA A N 1
ATOM 1821 C CA . ALA A 1 234 ? 2.753 10.017 -12.670 1.00 95.19 234 ALA A CA 1
ATOM 1822 C C . ALA A 1 234 ? 1.767 11.192 -12.806 1.00 95.19 234 ALA A C 1
ATOM 1824 O O . ALA A 1 234 ? 0.579 10.987 -13.059 1.00 95.19 234 ALA A O 1
ATOM 1825 N N . ARG A 1 235 ? 2.262 12.427 -12.668 1.00 94.25 235 ARG A N 1
ATOM 1826 C CA . ARG A 1 235 ? 1.466 13.652 -12.799 1.00 94.25 235 ARG A CA 1
ATOM 1827 C C . ARG A 1 235 ? 1.063 13.922 -14.245 1.00 94.25 235 ARG A C 1
ATOM 1829 O O . ARG A 1 235 ? -0.099 14.221 -14.492 1.00 94.25 235 ARG A O 1
ATOM 1836 N N . GLU A 1 236 ? 2.001 13.815 -15.182 1.00 95.19 236 GLU A N 1
ATOM 1837 C CA . GLU A 1 236 ? 1.759 14.052 -16.612 1.00 95.19 236 GLU A CA 1
ATOM 1838 C C . GLU A 1 236 ? 0.771 13.037 -17.197 1.00 95.19 236 GLU A C 1
ATOM 1840 O O . GLU A 1 236 ? -0.141 13.398 -17.942 1.00 95.19 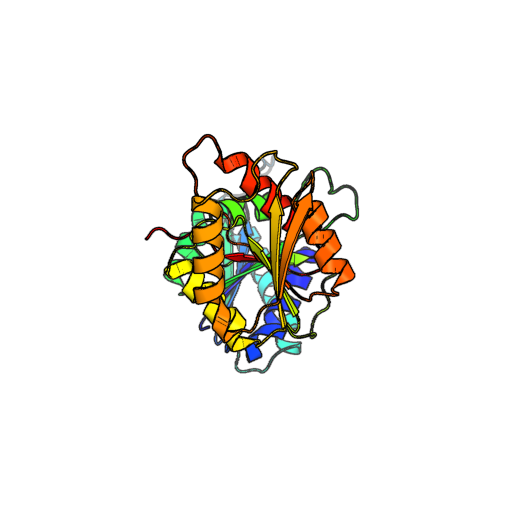236 GLU A O 1
ATOM 1845 N N . HIS A 1 237 ? 0.894 11.777 -16.783 1.00 95.00 237 HIS A N 1
ATOM 1846 C CA . HIS A 1 237 ? 0.026 10.683 -17.211 1.00 95.00 237 HIS A CA 1
ATOM 1847 C C . HIS A 1 237 ? -1.248 10.538 -16.365 1.00 95.00 237 HIS A C 1
ATOM 1849 O O . HIS A 1 237 ? -2.052 9.649 -16.627 1.00 95.00 237 HIS A O 1
ATOM 1855 N N . HIS A 1 238 ? -1.468 11.420 -15.379 1.00 93.62 238 HIS A N 1
ATOM 1856 C CA . HIS A 1 238 ? -2.657 11.429 -14.516 1.00 93.62 238 HIS A CA 1
ATOM 1857 C C . HIS A 1 238 ? -2.953 10.064 -13.872 1.00 93.62 238 HIS A C 1
ATOM 1859 O O . HIS A 1 238 ? -4.109 9.649 -13.749 1.00 93.62 238 HIS A O 1
ATOM 1865 N N . VAL A 1 239 ? -1.901 9.349 -13.471 1.00 94.81 239 VAL A N 1
ATOM 1866 C CA . VAL A 1 239 ? -2.033 7.988 -12.944 1.00 94.81 239 VAL A CA 1
ATOM 1867 C C . VAL A 1 239 ? -2.746 8.002 -11.599 1.00 94.81 239 VAL A C 1
ATOM 1869 O O . VAL A 1 239 ? -2.631 8.953 -10.832 1.00 94.81 239 VAL A O 1
ATOM 1872 N N . SER A 1 240 ? -3.473 6.931 -11.291 1.00 95.69 240 SER A N 1
ATOM 1873 C CA . SER A 1 240 ? -4.244 6.803 -10.044 1.00 95.69 240 SER A CA 1
ATOM 1874 C C . SER A 1 240 ? -3.502 6.063 -8.927 1.00 95.69 240 SER A C 1
ATOM 1876 O O . SER A 1 240 ? -3.912 6.134 -7.771 1.00 95.69 240 SER A O 1
ATOM 1878 N N . LEU A 1 241 ? -2.419 5.352 -9.256 1.00 96.69 241 LEU A N 1
ATOM 1879 C CA . LEU A 1 241 ? -1.624 4.570 -8.312 1.00 96.69 241 LEU A CA 1
ATOM 1880 C C . LEU A 1 241 ? -0.171 4.465 -8.799 1.00 96.69 241 LEU A C 1
ATOM 1882 O O . LEU A 1 241 ? 0.079 4.240 -9.983 1.00 96.69 241 LEU A O 1
ATOM 1886 N N . ILE A 1 242 ? 0.786 4.567 -7.878 1.00 96.94 242 ILE A N 1
ATOM 1887 C CA . ILE A 1 242 ? 2.180 4.170 -8.117 1.00 96.94 242 ILE A CA 1
ATOM 1888 C C . ILE A 1 242 ? 2.397 2.803 -7.470 1.00 96.94 242 ILE A C 1
ATOM 1890 O O . ILE A 1 242 ? 1.964 2.579 -6.344 1.00 96.94 242 ILE A O 1
ATOM 1894 N N . VAL A 1 243 ? 3.076 1.888 -8.154 1.00 95.56 243 VAL A N 1
ATOM 1895 C CA . VAL A 1 243 ? 3.450 0.567 -7.643 1.00 95.56 243 VAL A CA 1
ATOM 1896 C C . VAL A 1 243 ? 4.964 0.428 -7.672 1.00 95.56 243 VAL A C 1
ATOM 1898 O O . VAL A 1 243 ? 5.599 0.733 -8.682 1.00 95.56 243 VAL A O 1
ATOM 1901 N N . THR A 1 244 ? 5.547 -0.055 -6.579 1.00 91.94 244 THR A N 1
ATOM 1902 C CA . THR A 1 244 ? 6.983 -0.342 -6.473 1.00 91.94 244 THR A CA 1
ATOM 1903 C C . THR A 1 244 ? 7.218 -1.725 -5.883 1.00 91.94 244 THR A C 1
ATOM 1905 O O . THR A 1 244 ? 6.417 -2.220 -5.091 1.00 91.94 244 THR A O 1
ATOM 1908 N N . VAL A 1 245 ? 8.346 -2.345 -6.238 1.00 87.12 245 VAL A N 1
ATOM 1909 C CA . VAL A 1 245 ? 8.848 -3.560 -5.578 1.00 87.12 245 VAL A CA 1
ATOM 1910 C C . VAL A 1 245 ? 10.237 -3.263 -4.993 1.00 87.12 245 VAL A C 1
ATOM 1912 O O . VAL A 1 245 ? 11.246 -3.448 -5.676 1.00 87.12 245 VAL A O 1
ATOM 1915 N N . PRO A 1 246 ? 10.342 -2.736 -3.758 1.00 73.25 246 PRO A N 1
ATOM 1916 C CA . PRO A 1 246 ? 11.635 -2.453 -3.137 1.00 73.25 246 PRO A CA 1
ATOM 1917 C C . PRO A 1 246 ? 12.425 -3.733 -2.831 1.00 73.25 246 PRO A C 1
ATOM 1919 O O . PRO A 1 246 ? 11.929 -4.644 -2.171 1.00 73.25 246 PRO A O 1
ATOM 1922 N N . LYS A 1 247 ? 13.701 -3.783 -3.232 1.00 68.56 247 LYS A N 1
ATOM 1923 C CA . LYS A 1 247 ? 14.588 -4.925 -2.955 1.00 68.56 247 LYS A CA 1
ATOM 1924 C C . LYS A 1 247 ? 15.137 -4.975 -1.526 1.00 68.56 247 LYS A C 1
ATOM 1926 O O . LYS A 1 247 ? 15.531 -3.960 -0.946 1.00 68.56 247 LYS A O 1
ATOM 1931 N N . LYS A 1 248 ? 15.309 -6.202 -1.011 1.00 53.03 248 LYS A N 1
ATOM 1932 C CA . LYS A 1 248 ? 16.185 -6.537 0.128 1.00 53.03 248 LYS A CA 1
ATOM 1933 C C . LYS A 1 248 ? 17.595 -6.875 -0.396 1.00 53.03 248 LYS A C 1
ATOM 1935 O O . LYS A 1 248 ? 17.922 -8.040 -0.560 1.00 53.03 248 LYS A O 1
ATOM 1940 N N . HIS A 1 249 ? 18.439 -5.882 -0.683 1.00 45.34 249 HIS A N 1
ATOM 1941 C CA . HIS A 1 249 ? 19.867 -6.147 -0.953 1.00 45.34 249 HIS A CA 1
ATOM 1942 C C . HIS A 1 249 ? 20.692 -6.204 0.341 1.00 45.34 249 HIS A C 1
ATOM 1944 O O . HIS A 1 249 ? 20.399 -5.493 1.307 1.00 45.34 249 HIS A O 1
ATOM 1950 N N . SER A 1 250 ? 21.746 -7.026 0.343 1.00 36.22 250 SER A N 1
ATOM 1951 C CA . SER A 1 250 ? 22.747 -7.152 1.409 1.00 36.22 250 SER A CA 1
ATOM 1952 C C . SER A 1 250 ? 23.359 -5.792 1.771 1.00 36.22 250 SER A C 1
ATOM 1954 O O . SER A 1 250 ? 24.010 -5.175 0.938 1.00 36.22 250 SER A O 1
ATOM 1956 N N . PHE A 1 251 ? 23.103 -5.344 3.006 1.00 34.16 251 PHE A N 1
ATOM 1957 C CA . PHE A 1 251 ? 23.676 -4.275 3.854 1.00 34.16 251 PHE A CA 1
ATOM 1958 C C . PHE A 1 251 ? 24.341 -2.991 3.285 1.00 34.16 251 PHE A C 1
ATOM 1960 O O . PHE A 1 251 ? 24.316 -1.995 4.001 1.00 34.16 251 PHE A O 1
ATOM 1967 N N . ILE A 1 252 ? 24.860 -2.913 2.053 1.00 29.97 252 ILE A N 1
ATOM 1968 C CA . ILE A 1 252 ? 25.634 -1.757 1.544 1.00 29.97 252 ILE A CA 1
ATOM 1969 C C . ILE A 1 252 ? 24.914 -0.995 0.405 1.00 29.97 252 ILE A C 1
ATOM 1971 O O . ILE A 1 252 ? 25.058 0.220 0.317 1.00 29.97 252 ILE A O 1
ATOM 1975 N N . SER A 1 253 ? 24.040 -1.630 -0.393 1.00 37.28 253 SER A N 1
ATOM 1976 C CA . SER A 1 253 ? 23.215 -0.948 -1.425 1.00 37.28 253 SER A CA 1
ATOM 1977 C C . SER A 1 253 ? 21.760 -0.676 -1.000 1.00 37.28 253 SER A C 1
ATOM 1979 O O . SER A 1 253 ? 21.036 0.070 -1.659 1.00 37.28 253 SER A O 1
ATOM 1981 N N . SER A 1 254 ? 21.319 -1.228 0.139 1.00 40.72 254 SER A N 1
ATOM 1982 C CA . SER A 1 254 ? 19.914 -1.180 0.592 1.00 40.72 254 SER A CA 1
ATOM 1983 C C . SER A 1 254 ? 19.405 0.207 1.011 1.00 40.72 254 SER A C 1
ATOM 1985 O O . SER A 1 254 ? 18.202 0.386 1.200 1.00 40.72 254 SER A O 1
ATOM 1987 N N . ILE A 1 255 ? 20.302 1.181 1.180 1.00 38.44 255 ILE A N 1
ATOM 1988 C CA . ILE A 1 255 ? 19.964 2.536 1.637 1.00 38.44 255 ILE A CA 1
ATOM 1989 C C . ILE A 1 255 ? 19.369 3.370 0.486 1.00 38.44 255 ILE A C 1
ATOM 1991 O O . ILE A 1 255 ? 18.442 4.139 0.727 1.00 38.44 255 ILE A O 1
ATOM 1995 N N . PHE A 1 256 ? 19.810 3.149 -0.761 1.00 39.81 256 PHE A N 1
ATOM 1996 C CA . PHE A 1 256 ? 19.407 3.948 -1.930 1.00 39.81 256 PHE A CA 1
ATOM 1997 C C . PHE A 1 256 ? 17.984 3.657 -2.445 1.00 39.81 256 PHE A C 1
ATOM 1999 O O . PHE A 1 256 ? 17.290 4.569 -2.873 1.00 39.81 256 PHE A O 1
ATOM 2006 N N . HIS A 1 257 ? 17.491 2.415 -2.381 1.00 53.91 257 HIS A N 1
ATOM 2007 C CA . HIS A 1 257 ? 16.116 2.111 -2.826 1.00 53.91 257 HIS A CA 1
ATOM 2008 C C . HIS A 1 257 ? 15.059 2.395 -1.750 1.00 53.91 257 HIS A C 1
ATOM 2010 O O . HIS A 1 257 ? 13.920 2.754 -2.059 1.00 53.91 257 HIS A O 1
ATOM 2016 N N . LYS A 1 258 ? 15.441 2.280 -0.471 1.00 56.44 258 LYS A N 1
ATOM 2017 C CA . LYS A 1 258 ? 14.571 2.626 0.662 1.00 56.44 258 LYS A CA 1
ATOM 2018 C C . LYS A 1 258 ? 14.304 4.126 0.724 1.00 56.44 258 LYS A C 1
ATOM 2020 O O . LYS A 1 258 ? 13.200 4.512 1.100 1.00 56.44 258 LYS A O 1
ATOM 2025 N N . SER A 1 259 ? 15.267 4.961 0.322 1.00 68.69 259 SER A N 1
ATOM 2026 C CA . SER A 1 259 ? 15.022 6.395 0.162 1.00 68.69 259 SER A CA 1
ATOM 2027 C C . SER A 1 259 ? 14.033 6.670 -0.968 1.00 68.69 259 SER A C 1
ATOM 2029 O O . SER A 1 259 ? 13.122 7.449 -0.736 1.00 68.69 259 SER A O 1
ATOM 2031 N N . ILE A 1 260 ? 14.108 5.968 -2.109 1.00 82.12 260 ILE A N 1
ATOM 2032 C CA . ILE A 1 260 ? 13.179 6.180 -3.237 1.00 82.12 260 ILE A CA 1
ATOM 2033 C C . ILE A 1 260 ? 11.739 5.833 -2.853 1.00 82.12 260 ILE A C 1
ATOM 2035 O O . ILE A 1 260 ? 10.855 6.662 -3.018 1.00 82.12 260 ILE A O 1
ATOM 2039 N N . SER A 1 261 ? 11.476 4.643 -2.297 1.00 82.56 261 SER A N 1
ATOM 2040 C CA . SER A 1 261 ? 10.096 4.274 -1.914 1.00 82.56 261 SER A CA 1
ATOM 2041 C C . SER A 1 261 ? 9.533 5.205 -0.836 1.00 82.56 261 SER A C 1
ATOM 2043 O O . SER A 1 261 ? 8.361 5.564 -0.881 1.00 82.56 261 SER A O 1
ATOM 2045 N N . ARG A 1 262 ? 10.375 5.648 0.108 1.00 83.50 262 ARG A N 1
ATOM 2046 C CA . ARG A 1 262 ? 10.009 6.646 1.122 1.00 83.50 262 ARG A CA 1
ATOM 2047 C C . ARG A 1 262 ? 9.693 8.006 0.501 1.00 83.50 262 ARG A C 1
ATOM 2049 O O . ARG A 1 262 ? 8.732 8.654 0.900 1.00 83.50 262 ARG A O 1
ATOM 2056 N N . GLU A 1 263 ? 10.517 8.443 -0.438 1.00 87.38 263 GLU A N 1
ATOM 2057 C CA . GLU A 1 263 ? 10.379 9.722 -1.123 1.00 87.38 263 GLU A CA 1
ATOM 2058 C C . GLU A 1 263 ? 9.130 9.739 -2.004 1.00 87.38 263 GLU A C 1
ATOM 2060 O O . GLU A 1 263 ? 8.340 10.673 -1.908 1.00 87.38 263 GLU A O 1
ATOM 2065 N N . LEU A 1 264 ? 8.883 8.663 -2.759 1.00 90.06 264 LEU A N 1
ATOM 2066 C CA . LEU A 1 264 ? 7.633 8.449 -3.484 1.00 90.06 264 LEU A CA 1
ATOM 2067 C C . LEU A 1 264 ? 6.439 8.492 -2.530 1.00 90.06 264 LEU A C 1
ATOM 2069 O O . LEU A 1 264 ? 5.521 9.269 -2.752 1.00 90.06 264 LEU A O 1
ATOM 2073 N N . ALA A 1 265 ? 6.470 7.729 -1.433 1.00 88.69 265 ALA A N 1
ATOM 2074 C CA . ALA A 1 265 ? 5.374 7.692 -0.466 1.00 88.69 265 ALA A CA 1
ATOM 2075 C C . ALA A 1 265 ? 5.043 9.086 0.086 1.00 88.69 265 ALA A C 1
ATOM 2077 O O . ALA A 1 265 ? 3.879 9.446 0.205 1.00 88.69 265 ALA A O 1
ATOM 2078 N N . TYR A 1 266 ? 6.065 9.875 0.418 1.00 87.12 266 TYR A N 1
ATOM 2079 C CA . TYR A 1 266 ? 5.886 11.180 1.051 1.00 87.12 266 TYR A CA 1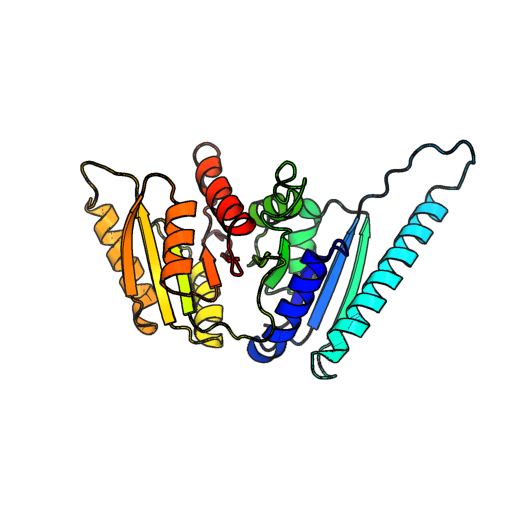
ATOM 2080 C C . TYR A 1 266 ? 5.498 12.294 0.069 1.00 87.12 266 TYR A C 1
ATOM 2082 O O . TYR A 1 266 ? 4.785 13.226 0.439 1.00 87.12 266 TYR A O 1
ATOM 2090 N N . ASN A 1 267 ? 5.979 12.216 -1.173 1.00 88.88 267 ASN A N 1
ATOM 2091 C CA . ASN A 1 267 ? 5.835 13.284 -2.161 1.00 88.88 267 ASN A CA 1
ATOM 2092 C C . ASN A 1 267 ? 4.772 12.997 -3.229 1.00 88.88 267 ASN A C 1
ATOM 2094 O O . ASN A 1 267 ? 4.489 13.884 -4.037 1.00 88.88 267 ASN A O 1
ATOM 2098 N N . SER A 1 268 ? 4.215 11.784 -3.257 1.00 89.81 268 SER A N 1
ATOM 2099 C CA . SER A 1 268 ? 3.242 11.385 -4.268 1.00 89.81 268 SER A CA 1
ATOM 2100 C C . SER A 1 268 ? 1.887 12.069 -4.075 1.00 89.81 268 SER A C 1
ATOM 2102 O O . SER A 1 268 ? 1.352 12.064 -2.966 1.00 89.81 268 SER A O 1
ATOM 2104 N N . PRO A 1 269 ? 1.290 12.616 -5.153 1.00 84.44 269 PRO A N 1
ATOM 2105 C CA . PRO A 1 269 ? -0.075 13.135 -5.121 1.00 84.44 269 PRO A CA 1
ATOM 2106 C C . PRO A 1 269 ? -1.135 12.018 -5.130 1.00 84.44 269 PRO A C 1
ATOM 2108 O O . PRO A 1 269 ? -2.313 12.288 -4.911 1.00 84.44 269 PRO A O 1
ATOM 2111 N N . VAL A 1 270 ? -0.730 10.774 -5.400 1.00 94.31 270 VAL A N 1
ATOM 2112 C CA . VAL A 1 270 ? -1.600 9.591 -5.463 1.00 94.31 270 VAL A CA 1
ATOM 2113 C C . VAL A 1 270 ? -1.080 8.474 -4.559 1.00 94.31 270 VAL A C 1
ATOM 2115 O O . VAL A 1 270 ? 0.090 8.503 -4.169 1.00 94.31 270 VAL A O 1
ATOM 2118 N N . PRO A 1 271 ? -1.908 7.482 -4.196 1.00 96.06 271 PRO A N 1
ATOM 2119 C CA . PRO A 1 271 ? -1.453 6.370 -3.372 1.00 96.06 271 PRO A CA 1
ATOM 2120 C C . PRO A 1 271 ? -0.250 5.623 -3.968 1.00 96.06 271 PRO A C 1
ATOM 2122 O O . PRO A 1 271 ? -0.076 5.542 -5.187 1.00 96.06 271 PRO A O 1
ATOM 2125 N N . LEU A 1 272 ? 0.569 5.058 -3.084 1.00 95.56 272 LEU A N 1
ATOM 2126 C CA . LEU A 1 272 ? 1.699 4.195 -3.415 1.00 95.56 272 LEU A CA 1
ATOM 2127 C C . LEU A 1 272 ? 1.430 2.790 -2.877 1.00 95.56 272 LEU A C 1
ATOM 2129 O O . LEU A 1 272 ? 1.270 2.615 -1.672 1.00 95.56 272 LEU A O 1
ATOM 2133 N N . LEU A 1 273 ? 1.455 1.784 -3.741 1.00 96.12 273 LEU A N 1
ATOM 2134 C CA . LEU A 1 273 ? 1.489 0.380 -3.357 1.00 96.12 273 LEU A CA 1
ATOM 2135 C C . LEU A 1 273 ? 2.933 -0.131 -3.403 1.00 96.12 273 LEU A C 1
ATOM 2137 O O . LEU A 1 273 ? 3.515 -0.308 -4.470 1.00 96.12 273 LEU A O 1
ATOM 2141 N N . SER A 1 274 ? 3.496 -0.412 -2.235 1.00 94.25 274 SER A N 1
ATOM 2142 C CA . SER A 1 274 ? 4.795 -1.063 -2.100 1.00 94.25 274 SER A CA 1
ATOM 2143 C C . SER A 1 274 ? 4.601 -2.565 -1.925 1.00 94.25 274 SER A C 1
ATOM 2145 O O . SER A 1 274 ? 4.096 -3.014 -0.896 1.00 94.25 274 SER A O 1
ATOM 2147 N N . ILE A 1 275 ? 5.025 -3.346 -2.913 1.00 92.56 275 ILE A N 1
ATOM 2148 C CA . ILE A 1 275 ? 5.006 -4.809 -2.891 1.00 92.56 275 ILE A CA 1
ATOM 2149 C C . ILE A 1 275 ? 6.344 -5.304 -2.319 1.00 92.56 275 ILE A C 1
ATOM 2151 O O . ILE A 1 275 ? 7.395 -5.005 -2.882 1.00 92.56 275 ILE A O 1
ATOM 2155 N N . PRO A 1 276 ? 6.358 -6.055 -1.210 1.00 88.19 276 PRO A N 1
ATOM 2156 C CA . PRO A 1 276 ? 7.596 -6.514 -0.590 1.00 88.19 276 PRO A CA 1
ATOM 2157 C C . PRO A 1 276 ? 8.376 -7.436 -1.532 1.00 88.19 276 PRO A C 1
ATOM 2159 O O . PRO A 1 276 ? 7.793 -8.305 -2.183 1.00 88.19 276 PRO A O 1
ATOM 2162 N N . ALA A 1 277 ? 9.705 -7.303 -1.562 1.00 80.19 277 ALA A N 1
ATOM 2163 C CA . ALA A 1 277 ? 10.571 -8.324 -2.144 1.00 80.19 277 ALA A CA 1
ATOM 2164 C C . ALA A 1 277 ? 10.612 -9.542 -1.212 1.00 80.19 277 ALA A C 1
ATOM 2166 O O . ALA A 1 277 ? 11.291 -9.538 -0.178 1.00 80.19 277 ALA A O 1
ATOM 2167 N N . LEU A 1 278 ? 9.853 -10.570 -1.580 1.00 72.94 278 LEU A N 1
ATOM 2168 C CA . LEU A 1 278 ? 9.827 -11.844 -0.874 1.00 72.94 278 LEU A CA 1
ATOM 2169 C C . LEU A 1 278 ? 10.987 -12.731 -1.352 1.00 72.94 278 LEU A C 1
ATOM 2171 O O . LEU A 1 278 ? 11.315 -12.673 -2.543 1.00 72.94 278 LEU A O 1
ATOM 2175 N N . PRO A 1 279 ? 11.615 -13.518 -0.456 1.00 69.69 279 PRO A N 1
ATOM 2176 C CA . PRO A 1 279 ? 12.605 -14.514 -0.859 1.00 69.69 279 PRO A CA 1
ATOM 2177 C C . PRO A 1 279 ? 11.991 -15.522 -1.844 1.00 69.69 279 PRO A C 1
ATOM 2179 O O . PRO A 1 279 ? 10.775 -15.730 -1.833 1.00 69.69 279 PRO A O 1
ATOM 2182 N N . GLU A 1 280 ? 12.831 -16.090 -2.713 1.00 61.16 280 GLU A N 1
ATOM 2183 C CA . GLU A 1 280 ? 12.438 -17.190 -3.609 1.00 61.16 280 GLU A CA 1
ATOM 2184 C C . GLU A 1 280 ? 12.148 -18.489 -2.851 1.00 61.16 280 GLU A C 1
ATOM 2186 O O . GLU A 1 280 ? 12.837 -18.752 -1.835 1.00 61.16 280 GLU A O 1
#

Secondary structure (DSSP, 8-state):
--EEEEE--SSHHHHHHHHHHHHHHHHHT-SEEEEEEEE-------SS---HHHHHHHHHHHHHHHHHHHHHHHHTTS-TT-EEEEEEEES-HHHHHHHHHHHTTEEEEEEEE-TTSSGGGGGTTHHHHHHHHH-SS-EEEEETTPPSS----EEEEE--SSPPPHHHHHHHHHHHHHH--EEEEEEEE---S----HHHHHHHHHHHHHHGGG-PEEEEEE-SSHHHHHHHHHHHTT-SEEEE------TTSHHHHHHHHHHHHHH-SS-EEE------

Solvent-accessible surface area (backbone atoms only — not comparable to full-atom values): 15423 Å² total; per-residue (Å²): 70,60,19,35,37,34,42,40,84,82,41,71,17,20,49,40,19,49,51,38,52,50,55,44,26,72,74,45,52,41,48,31,42,32,44,37,32,61,40,75,85,76,82,71,90,56,98,63,89,67,60,66,75,60,56,56,51,50,55,49,50,55,48,46,54,52,46,49,55,50,48,59,59,52,54,76,72,45,68,90,77,52,40,79,44,79,46,67,43,83,41,64,53,70,79,46,47,56,57,53,34,62,78,60,58,42,60,34,39,32,27,34,29,70,45,82,73,65,91,51,68,87,55,66,49,60,67,54,49,44,40,73,69,63,43,79,48,33,36,39,38,22,22,45,79,44,75,65,76,64,74,58,54,26,33,36,40,47,45,90,54,65,90,72,37,70,70,34,47,54,52,52,46,55,53,46,72,63,52,62,37,50,40,34,37,39,32,63,37,58,92,61,97,74,81,73,44,74,66,52,50,51,31,48,50,54,52,47,66,76,43,50,92,61,70,52,50,78,43,86,48,76,32,91,47,54,42,60,51,52,51,50,50,39,58,77,69,65,37,47,31,38,34,36,63,55,72,84,50,78,91,80,64,37,65,65,54,54,49,36,57,42,47,37,49,44,71,32,81,36,31,29,38,41,35,33,59,48,84,126

Sequence (280 aa):
MKSILILTDFSDAAFRAAEYATSLAPALGVERMILYHAYRTMVQGSDVPVPAPQVENLVYVENMEKLASLQDQLRLMTDADTKYELLAEDAFLPDQLNKLCQERDVALVVMGVAGKTGLQQLLMGSNTSQVLKVSEYPVLVVPKEAVVGKGISSVVFSTDLQNISKASLEQLYRFLDLFRPEVHVVNVEPPAADKYTDDTKKQITALHEVLERYTPAFHYMTGTHIADSVLEFAREHHVSLIVTVPKKHSFISSIFHKSISRELAYNSPVPLLSIPALPE

Foldseek 3Di:
DAEAEQEDPPDLQSLQQLLQCLLCCVLLVYQEYEYEYAAADDPDDDPDDDPPVVVVVVVQVVQQVSQVVSVVVSPVVHDPRRHYHYYYYNDDCLVCVQVVCVVVVHQEYIGGAAADDDPCPVVLPPVVLSCLVRDQHKYKYFYSLADHNDAFAFEEEEDCLDDFDPVLLVSVCSVCVSRVHAYEYEYEAEDDPCPDDVVSVVSVVVVCVSCVVSVHHYYYHYDPQSLVVSQVVCVVVVGQEYEYEQDDDPDPPNVVSSVSLSSNSRHHSHMYIYRYRDDD